Protein AF-G0R6K4-F1 (afdb_monomer)

InterPro domains:
  IPR041482 LSDAT, prokaryote [PF18171] (50-209)

Radius of gyration: 20.69 Å; Cα contacts (8 Å, |Δi|>4): 406; chains: 1; bounding box: 48×61×66 Å

Sequence (232 aa):
MENGNQFKIYDFMFPGSQTAKLVKVQCLDDYTYFPFIDIFKRTGIPICSPVVNLIGARENNRGKFFAGLTRACFNSDAVIIDNGIFSGCEKQAQRKGLKLIGIAPENDIQFPKVNQNQFNQNELSKGHTQFFLLTDCQWSQEVLFKLLLALKIAQGNLNKNPNHQKIVNILLGDSDQYIEEVRLAVEFDQVVLIVPGSLICNRLIKEANGTIQQRQSQIDDEYIDKIMGNNR

Mean predicted aligned error: 6.19 Å

pLDDT: mean 90.27, std 10.39, range [36.94, 98.62]

Structure (mmCIF, N/CA/C/O backbone):
data_AF-G0R6K4-F1
#
_entry.id   AF-G0R6K4-F1
#
loop_
_atom_site.group_PDB
_atom_site.id
_atom_site.type_symbol
_atom_site.label_atom_id
_atom_site.label_alt_id
_atom_site.label_comp_id
_atom_site.label_asym_id
_atom_site.label_entity_id
_atom_site.label_seq_id
_atom_site.pdbx_PDB_ins_code
_atom_site.Cartn_x
_atom_site.Cartn_y
_atom_site.Cartn_z
_atom_site.occupancy
_atom_site.B_iso_or_equiv
_atom_site.auth_seq_id
_atom_site.auth_comp_id
_atom_site.auth_asym_id
_atom_site.auth_atom_id
_atom_site.pdbx_PDB_model_num
ATOM 1 N N . MET A 1 1 ? -5.824 -18.055 26.600 1.00 42.50 1 MET A N 1
ATOM 2 C CA . MET A 1 1 ? -5.068 -16.815 26.341 1.00 42.50 1 MET A CA 1
ATOM 3 C C . MET A 1 1 ? -6.099 -15.714 26.276 1.00 42.50 1 MET A C 1
ATOM 5 O O . MET A 1 1 ? -7.061 -15.869 25.534 1.00 42.50 1 MET A O 1
ATOM 9 N N . GLU A 1 2 ? -6.006 -14.706 27.137 1.00 36.94 2 GLU A N 1
ATOM 10 C CA . GLU A 1 2 ? -6.924 -13.569 27.076 1.00 36.94 2 GLU A CA 1
ATOM 11 C C . GLU A 1 2 ? -6.781 -12.923 25.697 1.00 36.94 2 GLU A C 1
ATOM 13 O O . GLU A 1 2 ? -5.677 -12.553 25.301 1.00 36.94 2 GLU A O 1
ATOM 18 N N . ASN A 1 3 ? -7.882 -12.843 24.947 1.00 46.69 3 ASN A N 1
ATOM 19 C CA . ASN A 1 3 ? -7.948 -12.099 23.694 1.00 46.69 3 ASN A CA 1
ATOM 20 C C . ASN A 1 3 ? -7.812 -10.608 24.025 1.00 46.69 3 ASN A C 1
ATOM 22 O O . ASN A 1 3 ? -8.801 -9.875 24.070 1.00 46.69 3 ASN A O 1
ATOM 26 N N . GLY A 1 4 ? -6.585 -10.164 24.307 1.00 59.56 4 GLY A N 1
ATOM 27 C CA . GLY A 1 4 ? -6.236 -8.754 24.289 1.00 59.56 4 GLY A CA 1
ATOM 28 C C . GLY A 1 4 ? -6.723 -8.164 22.968 1.00 59.56 4 GLY A C 1
ATOM 29 O O . GLY A 1 4 ? -6.640 -8.815 21.927 1.00 59.56 4 GLY A O 1
ATOM 30 N N . ASN A 1 5 ? -7.314 -6.971 23.014 1.00 73.12 5 ASN A N 1
ATOM 31 C CA . ASN A 1 5 ? -7.844 -6.313 21.821 1.00 73.12 5 ASN A CA 1
ATOM 32 C C . ASN A 1 5 ? -6.719 -6.121 20.788 1.00 73.12 5 ASN A C 1
ATOM 34 O O . ASN A 1 5 ? -5.981 -5.141 20.866 1.00 73.12 5 ASN A O 1
ATOM 38 N N . GLN A 1 6 ? -6.632 -7.032 19.813 1.00 88.50 6 GLN A N 1
ATOM 39 C CA . GLN A 1 6 ? -5.630 -7.045 18.736 1.00 88.50 6 GLN A CA 1
ATOM 40 C C . GLN A 1 6 ? -5.676 -5.780 17.866 1.00 88.50 6 GLN A C 1
ATOM 42 O O . GLN A 1 6 ? -4.729 -5.484 17.138 1.00 88.50 6 GLN A O 1
ATOM 47 N N . PHE A 1 7 ? -6.786 -5.037 17.920 1.00 95.69 7 PHE A N 1
ATOM 48 C CA . PHE A 1 7 ? -6.933 -3.764 17.236 1.00 95.69 7 PHE A CA 1
ATOM 49 C C . PHE A 1 7 ? -7.873 -2.800 17.973 1.00 95.69 7 PHE A C 1
ATOM 51 O O . PHE A 1 7 ? -8.747 -3.201 18.748 1.00 95.69 7 PHE A O 1
ATOM 58 N N . LYS A 1 8 ? -7.732 -1.505 17.680 1.00 96.88 8 LYS A N 1
ATOM 59 C CA . LYS A 1 8 ? -8.642 -0.430 18.106 1.00 96.88 8 LYS A CA 1
ATOM 60 C C . LYS A 1 8 ? -8.951 0.478 16.921 1.00 96.88 8 LYS A C 1
ATOM 62 O O . LYS A 1 8 ? -8.072 0.745 16.112 1.00 96.88 8 LYS A O 1
ATOM 67 N N . ILE A 1 9 ? -10.192 0.954 16.817 1.00 97.00 9 ILE A N 1
ATOM 68 C CA . ILE A 1 9 ? -10.640 1.831 15.725 1.00 97.00 9 ILE A CA 1
ATOM 69 C C . ILE A 1 9 ? -10.970 3.207 16.291 1.00 97.00 9 ILE A C 1
ATOM 71 O O . ILE A 1 9 ? -11.674 3.308 17.295 1.00 97.00 9 ILE A O 1
ATOM 75 N N . TYR A 1 10 ? -10.503 4.239 15.602 1.00 97.19 10 TYR A N 1
ATOM 76 C CA . TYR A 1 10 ? -10.688 5.642 15.930 1.00 97.19 10 TYR A CA 1
ATOM 77 C C . TYR A 1 10 ? -11.190 6.412 14.709 1.00 97.19 10 TYR A C 1
ATOM 79 O O . TYR A 1 10 ? -10.893 6.063 13.562 1.00 97.19 10 TYR A O 1
ATOM 87 N N . ASP A 1 11 ? -11.907 7.497 14.973 1.00 96.12 11 ASP A N 1
ATOM 88 C CA . ASP A 1 11 ? -12.087 8.567 14.002 1.00 96.12 11 ASP A CA 1
ATOM 89 C C . ASP A 1 11 ? -10.890 9.509 14.097 1.00 96.12 11 ASP A C 1
ATOM 91 O O . ASP A 1 11 ? -10.612 10.078 15.152 1.00 96.12 11 ASP A O 1
ATOM 95 N N . PHE A 1 12 ? -10.150 9.637 13.000 1.00 94.88 12 PHE A N 1
ATOM 96 C CA . PHE A 1 12 ? -8.949 10.452 12.929 1.00 94.88 12 PHE A CA 1
ATOM 97 C C . PHE A 1 12 ? -9.221 11.718 12.128 1.00 94.88 12 PHE A C 1
ATOM 99 O O . PHE A 1 12 ? -9.582 11.669 10.951 1.00 94.88 12 PHE A O 1
ATOM 106 N N . MET A 1 13 ? -9.065 12.867 12.777 1.00 92.00 13 MET A N 1
ATOM 107 C CA . MET A 1 13 ? -9.342 14.164 12.176 1.00 92.00 13 MET A CA 1
ATOM 108 C C . MET A 1 13 ? -8.037 14.850 11.791 1.00 92.00 13 MET A C 1
ATOM 110 O O . MET A 1 13 ? -7.230 15.205 12.649 1.00 92.00 13 MET A O 1
ATOM 114 N N . PHE A 1 14 ? -7.854 15.075 10.493 1.00 88.62 14 PHE A N 1
ATOM 115 C CA . PHE A 1 14 ? -6.798 15.951 10.008 1.00 88.62 14 PHE A CA 1
ATOM 116 C C . PHE A 1 14 ? -7.181 17.415 10.262 1.00 88.62 14 PHE A C 1
ATOM 118 O O . PHE A 1 14 ? -8.313 17.798 9.947 1.00 88.62 14 PHE A O 1
ATOM 125 N N . PRO A 1 15 ? -6.260 18.265 10.750 1.00 84.44 15 PRO A N 1
ATOM 126 C CA . PRO A 1 15 ? -6.511 19.697 10.861 1.00 84.44 15 PRO A CA 1
ATOM 127 C C . PRO A 1 15 ? -6.992 20.296 9.529 1.00 84.44 15 PRO A C 1
ATOM 129 O O . PRO A 1 15 ? -6.293 20.229 8.519 1.00 84.44 15 PRO A O 1
ATOM 132 N N . GLY A 1 16 ? -8.207 20.856 9.515 1.00 81.00 16 GLY A N 1
ATOM 133 C CA . GLY A 1 16 ? -8.792 21.505 8.334 1.00 81.00 16 GLY A CA 1
ATOM 134 C C . GLY A 1 16 ? -9.123 20.572 7.159 1.00 81.00 16 GLY A C 1
ATOM 135 O O . GLY A 1 16 ? -9.215 21.040 6.025 1.00 81.00 16 GLY A O 1
ATOM 136 N N . SER A 1 17 ? -9.271 19.264 7.387 1.00 81.81 17 SER A N 1
ATOM 137 C CA . SER A 1 17 ? -9.530 18.272 6.333 1.00 81.81 17 SER A CA 1
ATOM 138 C C . SER A 1 17 ? -10.582 17.241 6.770 1.00 81.81 17 SER A C 1
ATOM 140 O O . SER A 1 17 ? -11.149 17.324 7.857 1.00 81.81 17 SER A O 1
ATOM 142 N N . GLN A 1 18 ? -10.904 16.298 5.883 1.00 85.12 18 GLN A N 1
ATOM 143 C CA . GLN A 1 18 ? -11.878 15.236 6.135 1.00 85.12 18 GLN A CA 1
ATOM 144 C C . GLN A 1 18 ? -11.390 14.250 7.206 1.00 85.12 18 GLN A C 1
ATOM 146 O O . GLN A 1 18 ? -10.187 14.036 7.378 1.00 85.12 18 GLN A O 1
ATOM 151 N N . THR A 1 19 ? -12.345 13.630 7.898 1.00 92.88 19 THR A N 1
ATOM 152 C CA . THR A 1 19 ? -12.100 12.536 8.841 1.00 92.88 19 THR A CA 1
ATOM 153 C C . THR A 1 19 ? -11.707 11.262 8.092 1.00 92.88 19 THR A C 1
ATOM 155 O O . THR A 1 19 ? -12.384 10.859 7.146 1.00 92.88 19 THR A O 1
ATOM 158 N N . ALA A 1 20 ? -10.646 10.604 8.549 1.00 95.81 20 ALA A N 1
ATOM 159 C CA . ALA A 1 20 ? -10.253 9.260 8.140 1.00 95.81 20 ALA A CA 1
ATOM 160 C C . ALA A 1 20 ? -10.573 8.253 9.257 1.00 95.81 20 ALA A C 1
ATOM 162 O O . ALA A 1 20 ? -10.720 8.626 10.422 1.00 95.81 20 ALA A O 1
ATOM 163 N N . LYS A 1 21 ? -10.654 6.961 8.930 1.00 97.69 21 LYS A N 1
ATOM 164 C CA . LYS A 1 21 ? -10.663 5.904 9.957 1.00 97.69 21 LYS A CA 1
ATOM 165 C C . LYS A 1 21 ? -9.229 5.513 10.286 1.00 97.69 21 LYS A C 1
ATOM 167 O O . LYS A 1 21 ? -8.465 5.223 9.375 1.00 97.69 21 LYS A O 1
ATOM 172 N N . LEU A 1 22 ? -8.873 5.458 11.563 1.00 97.94 22 LEU A N 1
ATOM 173 C CA . LEU A 1 22 ? -7.560 4.997 12.011 1.00 97.94 22 LEU A CA 1
ATOM 174 C C . LEU A 1 22 ? -7.723 3.717 12.817 1.00 97.94 22 LEU A C 1
ATOM 176 O O . LEU A 1 22 ? -8.461 3.678 13.799 1.00 97.94 22 LEU A O 1
ATOM 180 N N . VAL A 1 23 ? -7.037 2.667 12.391 1.00 98.19 23 VAL A N 1
ATOM 181 C CA . VAL A 1 23 ? -7.027 1.362 13.041 1.00 98.19 23 VAL A CA 1
ATOM 182 C C . VAL A 1 23 ? -5.639 1.152 13.625 1.00 98.19 23 VAL A C 1
ATOM 184 O O . VAL A 1 23 ? -4.672 1.027 12.885 1.00 98.19 23 VAL A O 1
ATOM 187 N N . LYS A 1 24 ? -5.525 1.120 14.950 1.00 97.75 24 LYS A N 1
ATOM 188 C CA . LYS A 1 24 ? -4.298 0.655 15.602 1.00 97.75 24 LYS A CA 1
ATOM 189 C C . LYS A 1 24 ? -4.330 -0.858 15.658 1.00 97.75 24 LYS A C 1
ATOM 191 O O . LYS A 1 24 ? -5.340 -1.405 16.098 1.00 97.75 24 LYS A O 1
ATOM 196 N N . VAL A 1 25 ? -3.267 -1.508 15.215 1.00 97.12 25 VAL A N 1
ATOM 197 C CA . VAL A 1 25 ? -3.143 -2.965 15.129 1.00 97.12 25 VAL A CA 1
ATOM 198 C C . VAL A 1 25 ? -1.881 -3.377 15.865 1.00 97.12 25 VAL A C 1
ATOM 200 O O . VAL A 1 25 ? -0.849 -2.744 15.699 1.00 97.12 25 VAL A O 1
ATOM 203 N N . GLN A 1 26 ? -1.944 -4.423 16.678 1.00 95.44 26 GLN A N 1
ATOM 204 C CA . GLN A 1 26 ? -0.729 -4.985 17.258 1.00 95.44 26 GLN A CA 1
ATOM 205 C C . GLN A 1 26 ? 0.118 -5.640 16.155 1.00 95.44 26 GLN A C 1
ATOM 207 O O . GLN A 1 26 ? -0.425 -6.355 15.307 1.00 95.44 26 GLN A O 1
ATOM 212 N N . CYS A 1 27 ? 1.433 -5.411 16.145 1.00 93.62 27 CYS A N 1
ATOM 213 C CA . CYS A 1 27 ? 2.324 -6.187 15.285 1.00 93.62 27 CYS A CA 1
ATOM 214 C C . CYS A 1 27 ? 2.367 -7.636 15.776 1.00 93.62 27 CYS A C 1
ATOM 216 O O . CYS A 1 27 ? 2.661 -7.890 16.944 1.00 93.62 27 CYS A O 1
ATOM 218 N N . LEU A 1 28 ? 2.019 -8.574 14.900 1.00 91.94 28 LEU A N 1
ATOM 219 C CA . LEU A 1 28 ? 1.964 -10.001 15.198 1.00 91.94 28 LEU A CA 1
ATOM 220 C C . LEU A 1 28 ? 2.827 -10.752 14.190 1.00 91.94 28 LEU A C 1
ATOM 222 O O . LEU A 1 28 ? 2.867 -10.385 13.017 1.00 91.94 28 LEU A O 1
ATOM 226 N N . ASP A 1 29 ? 3.426 -11.851 14.633 1.00 89.25 29 ASP A N 1
ATOM 227 C CA . ASP A 1 29 ? 4.115 -12.781 13.733 1.00 89.25 29 ASP A CA 1
ATOM 228 C C . ASP A 1 29 ? 3.119 -13.579 12.870 1.00 89.25 29 ASP A C 1
ATOM 230 O O . ASP A 1 29 ? 3.463 -14.061 11.793 1.00 89.25 29 ASP A O 1
ATOM 234 N N . ASP A 1 30 ? 1.869 -13.707 13.333 1.00 91.75 30 ASP A N 1
ATOM 235 C CA . ASP A 1 30 ? 0.799 -14.432 12.650 1.00 91.75 30 ASP A CA 1
ATOM 236 C C . ASP A 1 30 ? -0.547 -13.688 12.739 1.00 91.75 30 ASP A C 1
ATOM 238 O O . ASP A 1 30 ? -1.036 -13.341 13.817 1.00 91.75 30 ASP A O 1
ATOM 242 N N . TYR A 1 31 ? -1.177 -13.495 11.579 1.00 93.44 31 TYR A N 1
ATOM 243 C CA . TYR A 1 31 ? -2.484 -12.855 11.407 1.00 93.44 31 TYR A CA 1
ATOM 244 C C . TYR A 1 31 ? -3.584 -13.834 10.959 1.00 93.44 31 TYR A C 1
ATOM 246 O O . TYR A 1 31 ? -4.658 -13.401 10.534 1.00 93.44 31 TYR A O 1
ATOM 254 N N . THR A 1 32 ? -3.363 -15.148 11.054 1.00 90.25 32 THR A N 1
ATOM 255 C CA . THR A 1 32 ? -4.305 -16.193 10.606 1.00 90.25 32 THR A CA 1
ATOM 256 C C . THR A 1 32 ? -5.713 -16.001 11.175 1.00 90.25 32 THR A C 1
ATOM 258 O O . THR A 1 32 ? -6.698 -16.092 10.440 1.00 90.25 32 THR A O 1
ATOM 261 N N . TYR A 1 33 ? -5.818 -15.670 12.465 1.00 90.94 33 TYR A N 1
ATOM 262 C CA . TYR A 1 33 ? -7.094 -15.440 13.158 1.00 90.94 33 TYR A CA 1
ATOM 263 C C . TYR A 1 33 ? -7.449 -13.957 13.317 1.00 90.94 33 TYR A C 1
ATOM 265 O O . TYR A 1 33 ? -8.357 -13.614 14.077 1.00 90.94 33 TYR A O 1
ATOM 273 N N . PHE A 1 34 ? -6.747 -13.064 12.618 1.00 94.69 34 PHE A N 1
ATOM 274 C CA . PHE A 1 34 ? -6.989 -11.633 12.736 1.00 94.69 34 PHE A CA 1
ATOM 275 C C . PHE A 1 34 ? -8.352 -11.252 12.117 1.00 94.69 34 PHE A C 1
ATOM 277 O O . PHE A 1 34 ? -8.661 -11.653 10.987 1.00 94.69 34 PHE A O 1
ATOM 284 N N . PRO A 1 35 ? -9.193 -10.460 12.808 1.00 94.50 35 PRO A N 1
ATOM 285 C CA . PRO A 1 35 ? -10.593 -10.238 12.433 1.00 94.50 35 PRO A CA 1
ATOM 286 C C . PRO A 1 35 ? -10.776 -9.169 11.334 1.00 94.50 35 PRO A C 1
ATOM 288 O O . PRO A 1 35 ? -11.508 -8.189 11.500 1.00 94.50 35 PRO A O 1
ATOM 291 N N . PHE A 1 36 ? -10.149 -9.364 10.168 1.00 94.94 36 PHE A N 1
ATOM 292 C CA . PHE A 1 36 ? -10.198 -8.431 9.029 1.00 94.94 36 PHE A CA 1
ATOM 293 C C . PHE A 1 36 ? -11.626 -8.047 8.613 1.00 94.94 36 PHE A C 1
ATOM 295 O O . PHE A 1 36 ? -11.930 -6.870 8.426 1.00 94.94 36 PHE A O 1
ATOM 302 N N . ILE A 1 37 ? -12.528 -9.027 8.507 1.00 93.00 37 ILE A N 1
ATOM 303 C CA . ILE A 1 37 ? -13.904 -8.804 8.034 1.00 93.00 37 ILE A CA 1
ATOM 304 C C . ILE A 1 37 ? -14.690 -7.881 8.972 1.00 93.00 37 ILE A C 1
ATOM 306 O O . ILE A 1 37 ? -15.483 -7.056 8.509 1.00 93.00 37 ILE A O 1
ATOM 310 N N . ASP A 1 38 ? -14.471 -7.989 10.281 1.00 93.25 38 ASP A N 1
ATOM 311 C CA . ASP A 1 38 ? -15.151 -7.134 11.253 1.00 93.25 38 ASP A CA 1
ATOM 312 C C . ASP A 1 38 ? -14.616 -5.706 11.205 1.00 93.25 38 ASP A C 1
ATOM 314 O O . ASP A 1 38 ? -15.392 -4.751 11.311 1.00 93.25 38 ASP A O 1
ATOM 318 N N . ILE A 1 39 ? -13.315 -5.541 10.953 1.00 95.88 39 ILE A N 1
ATOM 319 C CA . ILE A 1 39 ? -12.727 -4.228 10.685 1.00 95.88 39 ILE A CA 1
ATOM 320 C C . ILE A 1 39 ? -13.352 -3.629 9.425 1.00 95.88 39 ILE A C 1
ATOM 322 O O . ILE A 1 39 ? -13.826 -2.498 9.487 1.00 95.88 39 ILE A O 1
ATOM 326 N N . PHE A 1 40 ? -13.439 -4.378 8.320 1.00 95.56 40 PHE A N 1
ATOM 327 C CA . PHE A 1 40 ? -13.981 -3.877 7.050 1.00 95.56 40 PHE A CA 1
ATOM 328 C C . PHE A 1 40 ? -15.411 -3.358 7.190 1.00 95.56 40 PHE A C 1
ATOM 330 O O . PHE A 1 40 ? -15.714 -2.255 6.733 1.00 95.56 40 PHE A O 1
ATOM 337 N N . LYS A 1 41 ? -16.273 -4.097 7.901 1.00 94.06 41 LYS A N 1
ATOM 338 C CA . LYS A 1 41 ? -17.649 -3.665 8.198 1.00 94.06 41 LYS A CA 1
ATOM 339 C C . LYS A 1 41 ? -17.692 -2.369 9.010 1.00 94.06 41 LYS A C 1
ATOM 341 O O . LYS A 1 41 ? -18.538 -1.520 8.753 1.00 94.06 41 LYS A O 1
ATOM 346 N N . ARG A 1 42 ? -16.797 -2.211 9.991 1.00 95.81 42 ARG A N 1
ATOM 347 C CA . ARG A 1 42 ? -16.760 -1.046 10.895 1.00 95.81 42 ARG A CA 1
ATOM 348 C C . ARG A 1 42 ? -16.113 0.188 10.264 1.00 95.81 42 ARG A C 1
ATOM 350 O O . ARG A 1 42 ? -16.435 1.306 10.661 1.00 95.81 42 ARG A O 1
ATOM 357 N N . THR A 1 43 ? -15.205 0.007 9.308 1.00 95.75 43 THR A N 1
ATOM 358 C CA . THR A 1 43 ? -14.478 1.102 8.640 1.00 95.75 43 THR A CA 1
ATOM 359 C C . THR A 1 43 ? -15.015 1.436 7.250 1.00 95.75 43 THR A C 1
ATOM 361 O O . THR A 1 43 ? -14.641 2.468 6.688 1.00 95.75 43 THR A O 1
ATOM 364 N N . GLY A 1 44 ? -15.897 0.600 6.695 1.00 95.25 44 GLY A N 1
ATOM 365 C CA . GLY A 1 44 ? -16.433 0.765 5.344 1.00 95.25 44 GLY A CA 1
ATOM 366 C C . GLY A 1 44 ? -15.394 0.508 4.251 1.00 95.25 44 GLY A C 1
ATOM 367 O O . GLY A 1 44 ? -15.450 1.145 3.195 1.00 95.25 44 GLY A O 1
ATOM 368 N N . ILE A 1 45 ? -14.420 -0.369 4.515 1.00 96.06 45 ILE A N 1
ATOM 369 C CA . ILE A 1 45 ? -13.519 -0.899 3.483 1.00 96.06 45 ILE A CA 1
ATOM 370 C C . ILE A 1 45 ? -14.328 -1.891 2.638 1.00 96.06 45 ILE A C 1
ATOM 372 O O . ILE A 1 45 ? -15.013 -2.747 3.209 1.00 96.06 45 ILE A O 1
ATOM 376 N N . PRO A 1 46 ? -14.305 -1.778 1.299 1.00 93.62 46 PRO A N 1
ATOM 377 C CA . PRO A 1 46 ? -15.069 -2.676 0.453 1.00 93.62 46 PRO A CA 1
ATOM 378 C C . PRO A 1 46 ? -14.498 -4.097 0.511 1.00 93.62 46 PRO A C 1
ATOM 380 O O . PRO A 1 46 ? -13.317 -4.321 0.769 1.00 93.62 46 PRO A O 1
ATOM 383 N N . ILE A 1 47 ? -15.379 -5.066 0.292 1.00 91.69 47 ILE A N 1
ATOM 384 C CA . ILE A 1 47 ? -15.087 -6.496 0.353 1.00 91.69 47 ILE A CA 1
ATOM 385 C C . ILE A 1 47 ? -15.227 -7.035 -1.069 1.00 91.69 47 ILE A C 1
ATOM 387 O O . ILE A 1 47 ? -16.232 -6.744 -1.713 1.00 91.69 47 ILE A O 1
ATOM 391 N N . CYS A 1 48 ? -14.281 -7.861 -1.521 1.00 93.44 48 CYS A N 1
ATOM 392 C CA . CYS A 1 48 ? -14.222 -8.356 -2.900 1.00 93.44 48 CYS A CA 1
ATOM 393 C C . CYS A 1 48 ? -14.021 -7.212 -3.914 1.00 93.44 48 CYS A C 1
ATOM 395 O O . CYS A 1 48 ? -14.761 -7.090 -4.888 1.00 93.44 48 CYS A O 1
ATOM 397 N N . SER A 1 49 ? -13.007 -6.374 -3.678 1.00 95.00 49 SER A N 1
ATOM 398 C CA . SER A 1 49 ? -12.581 -5.310 -4.602 1.00 95.00 49 SER A CA 1
ATOM 399 C C . SER A 1 49 ? -11.177 -5.583 -5.142 1.00 95.00 49 SER A C 1
ATOM 401 O O . SER A 1 49 ? -10.348 -6.110 -4.395 1.00 95.00 49 SER A O 1
ATOM 403 N N . PRO A 1 50 ? -10.868 -5.216 -6.401 1.00 96.81 50 PRO A N 1
ATOM 404 C CA . PRO A 1 50 ? -9.493 -5.222 -6.887 1.00 96.81 50 PRO A CA 1
ATOM 405 C C . PRO A 1 50 ? -8.607 -4.343 -6.006 1.00 96.81 50 PRO A C 1
ATOM 407 O O . PRO A 1 50 ? -9.055 -3.317 -5.488 1.00 96.81 50 PRO A O 1
ATOM 410 N N . VAL A 1 51 ? -7.345 -4.732 -5.846 1.00 98.19 51 VAL A N 1
ATOM 411 C CA . VAL A 1 51 ? -6.391 -3.984 -5.021 1.00 98.19 51 VAL A CA 1
ATOM 412 C C . VAL A 1 51 ? -5.194 -3.571 -5.855 1.00 98.19 51 VAL A C 1
ATOM 414 O O . VAL A 1 51 ? -4.581 -4.388 -6.541 1.00 98.19 51 VAL A O 1
ATOM 417 N N . VAL A 1 52 ? -4.847 -2.293 -5.762 1.00 98.50 52 VAL A N 1
ATOM 418 C CA . VAL A 1 52 ? -3.595 -1.742 -6.265 1.00 98.50 52 VAL A CA 1
ATOM 419 C C . VAL A 1 52 ? -2.720 -1.410 -5.070 1.00 98.50 52 VAL A C 1
ATOM 421 O O . VAL A 1 52 ? -3.033 -0.506 -4.298 1.00 98.50 52 VAL A O 1
ATOM 424 N N . ASN A 1 53 ? -1.619 -2.134 -4.926 1.00 98.50 53 ASN A N 1
ATOM 425 C CA . ASN A 1 53 ? -0.655 -1.908 -3.863 1.00 98.50 53 ASN A CA 1
ATOM 426 C C . ASN A 1 53 ? 0.543 -1.109 -4.392 1.00 98.50 53 ASN A C 1
ATOM 428 O O . ASN A 1 53 ? 1.209 -1.539 -5.334 1.00 98.50 53 ASN A O 1
ATOM 432 N N . LEU A 1 54 ? 0.813 0.055 -3.808 1.00 97.69 54 LEU A N 1
ATOM 433 C CA . LEU A 1 54 ? 1.966 0.885 -4.137 1.00 97.69 54 LEU A CA 1
ATOM 434 C C . LEU A 1 54 ? 3.151 0.506 -3.251 1.00 97.69 54 LEU A C 1
ATOM 436 O O . LEU A 1 54 ? 3.085 0.624 -2.026 1.00 97.69 54 LEU A O 1
ATOM 440 N N . ILE A 1 55 ? 4.247 0.109 -3.896 1.00 96.88 55 ILE A N 1
ATOM 441 C CA . ILE A 1 55 ? 5.488 -0.312 -3.247 1.00 96.88 55 ILE A CA 1
ATOM 442 C C . ILE A 1 55 ? 6.547 0.778 -3.412 1.00 96.88 55 ILE A C 1
ATOM 444 O O . ILE A 1 55 ? 6.893 1.177 -4.533 1.00 96.88 55 ILE A O 1
ATOM 448 N N . GLY A 1 56 ? 7.096 1.229 -2.282 1.00 93.31 56 GLY A N 1
ATOM 449 C CA . GLY A 1 56 ? 8.188 2.202 -2.246 1.00 93.31 56 GLY A CA 1
ATOM 450 C C . GLY A 1 56 ? 7.814 3.566 -2.829 1.00 93.31 56 GLY A C 1
ATOM 451 O O . GLY A 1 56 ? 8.660 4.201 -3.448 1.00 93.31 56 GLY A O 1
ATOM 452 N N . ALA A 1 57 ? 6.557 3.993 -2.692 1.00 92.19 57 ALA A N 1
ATOM 453 C CA . ALA A 1 57 ? 6.081 5.292 -3.162 1.00 92.19 57 ALA A CA 1
ATOM 454 C C . ALA A 1 57 ? 6.466 6.402 -2.169 1.00 92.19 57 ALA A C 1
ATOM 456 O O . ALA A 1 57 ? 5.957 6.421 -1.049 1.00 92.19 57 ALA A O 1
ATOM 457 N N . ARG A 1 58 ? 7.346 7.327 -2.567 1.00 88.12 58 ARG A N 1
ATOM 458 C CA . ARG A 1 58 ? 7.754 8.483 -1.734 1.00 88.12 58 ARG A CA 1
ATOM 459 C C . ARG A 1 58 ? 7.996 9.774 -2.522 1.00 88.12 58 ARG A C 1
ATOM 461 O O . ARG A 1 58 ? 8.094 10.839 -1.916 1.00 88.12 58 ARG A O 1
ATOM 468 N N . GLU A 1 59 ? 8.075 9.724 -3.852 1.00 81.6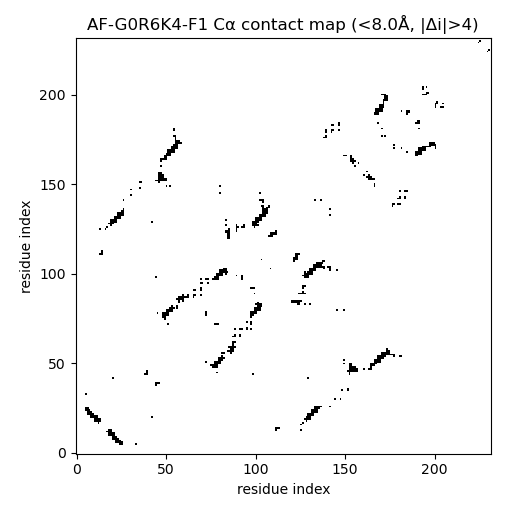9 59 GLU A N 1
ATOM 469 C CA . GLU A 1 59 ? 8.306 10.919 -4.671 1.00 81.69 59 GLU A CA 1
ATOM 470 C C . GLU A 1 59 ? 7.015 11.531 -5.226 1.00 81.69 59 GLU A C 1
ATOM 472 O O . GLU A 1 59 ? 6.139 10.850 -5.752 1.00 81.69 59 GLU A O 1
ATOM 477 N N . ASN A 1 60 ? 6.939 12.865 -5.216 1.00 75.94 60 ASN A N 1
ATOM 478 C CA . ASN A 1 60 ? 5.761 13.623 -5.656 1.00 75.94 60 ASN A CA 1
ATOM 479 C C . ASN A 1 60 ? 5.822 14.115 -7.120 1.00 75.94 60 ASN A C 1
ATOM 481 O O . ASN A 1 60 ? 4.888 14.762 -7.604 1.00 75.94 60 ASN A O 1
ATOM 485 N N . ASN A 1 61 ? 6.895 13.806 -7.850 1.00 84.94 61 ASN A N 1
ATOM 486 C CA . ASN A 1 61 ? 7.119 14.241 -9.235 1.00 84.94 61 ASN A CA 1
ATOM 487 C C . ASN A 1 61 ? 6.349 13.389 -10.277 1.00 84.94 61 ASN A C 1
ATOM 489 O O . ASN A 1 61 ? 6.377 13.686 -11.472 1.00 84.94 61 ASN A O 1
ATOM 493 N N . ARG A 1 62 ? 5.585 12.375 -9.843 1.00 89.31 62 ARG A N 1
ATOM 494 C CA . ARG A 1 62 ? 4.863 11.414 -10.704 1.00 89.31 62 ARG A CA 1
ATOM 495 C C . ARG A 1 62 ? 3.390 11.768 -10.951 1.00 89.31 62 ARG A C 1
ATOM 497 O O . ARG A 1 62 ? 2.559 10.900 -11.211 1.00 89.31 62 ARG A O 1
ATOM 504 N N . GLY A 1 63 ? 3.032 13.053 -10.922 1.00 91.25 63 GLY A N 1
ATOM 505 C CA . GLY A 1 63 ? 1.629 13.498 -10.969 1.00 91.25 63 GLY A CA 1
ATOM 506 C C . GLY A 1 63 ? 0.806 12.978 -12.164 1.00 91.25 63 GLY A C 1
ATOM 507 O O . GLY A 1 63 ? -0.361 12.627 -11.990 1.00 91.25 63 GLY A O 1
ATOM 508 N N . LYS A 1 64 ? 1.400 12.881 -13.367 1.00 93.75 64 LYS A N 1
ATOM 509 C CA . LYS A 1 64 ? 0.726 12.312 -14.557 1.00 93.75 64 LYS A CA 1
ATOM 510 C C . LYS A 1 64 ? 0.466 10.811 -14.410 1.00 93.75 64 LYS A C 1
ATOM 512 O O . LYS A 1 64 ? -0.609 10.345 -14.775 1.00 93.75 64 LYS A O 1
ATOM 517 N N . PHE A 1 65 ? 1.431 10.081 -13.850 1.00 95.44 65 PHE A N 1
ATOM 518 C CA . PHE A 1 65 ? 1.302 8.654 -13.574 1.00 95.44 65 PHE A CA 1
ATOM 519 C C . PHE A 1 65 ? 0.170 8.399 -12.572 1.00 95.44 65 PHE A C 1
ATOM 521 O O . PHE A 1 65 ? -0.760 7.661 -12.888 1.00 95.44 65 PHE A O 1
ATOM 528 N N . PHE A 1 66 ? 0.162 9.094 -11.428 1.00 96.50 66 PHE A N 1
ATOM 529 C CA . PHE A 1 66 ? -0.902 8.937 -10.428 1.00 96.50 66 PHE A CA 1
ATOM 530 C C . PHE A 1 66 ? -2.284 9.359 -10.942 1.00 96.50 66 PHE A C 1
ATOM 532 O O . PHE A 1 66 ? -3.291 8.767 -10.556 1.00 96.50 66 PHE A O 1
ATOM 539 N N . ALA A 1 67 ? -2.370 10.334 -11.852 1.00 96.38 67 ALA A N 1
ATOM 540 C CA . ALA A 1 67 ? -3.636 10.673 -12.502 1.00 96.38 67 ALA A CA 1
ATOM 541 C C . ALA A 1 67 ? -4.163 9.526 -13.389 1.00 96.38 67 ALA A C 1
ATOM 543 O O . ALA A 1 67 ? -5.360 9.239 -13.379 1.00 96.38 67 ALA A O 1
ATOM 544 N N . GLY A 1 68 ? -3.281 8.851 -14.135 1.00 97.81 68 GLY A N 1
ATOM 545 C CA . GLY A 1 68 ? -3.635 7.661 -14.914 1.00 97.81 68 GLY A CA 1
ATOM 546 C C . GLY A 1 68 ? -4.021 6.481 -14.022 1.00 97.81 68 GLY A C 1
ATOM 547 O O . GLY A 1 68 ? -5.065 5.866 -14.234 1.00 97.81 68 GLY A O 1
ATOM 548 N N . LEU A 1 69 ? -3.228 6.227 -12.978 1.00 97.69 69 LEU A N 1
ATOM 549 C CA . LEU A 1 69 ? -3.458 5.146 -12.025 1.00 97.69 69 LEU A CA 1
ATOM 550 C C . LEU A 1 69 ? -4.806 5.283 -11.315 1.00 97.69 69 LEU A C 1
ATOM 552 O O . LEU A 1 69 ? -5.609 4.354 -11.318 1.00 97.69 69 LEU A O 1
ATOM 556 N N . THR A 1 70 ? -5.085 6.452 -10.741 1.00 98.00 70 THR A N 1
ATOM 557 C CA . THR A 1 70 ? -6.352 6.688 -10.034 1.00 98.00 70 THR A CA 1
ATOM 558 C C . THR A 1 70 ? -7.545 6.660 -10.985 1.00 98.00 70 THR A C 1
ATOM 560 O O . THR A 1 70 ? -8.616 6.197 -10.608 1.00 98.00 70 THR A O 1
ATOM 563 N N . ARG A 1 71 ? -7.387 7.054 -12.256 1.00 98.19 71 ARG A N 1
ATOM 564 C CA . ARG A 1 71 ? -8.436 6.846 -13.267 1.00 98.19 71 ARG A CA 1
ATOM 565 C C . ARG A 1 71 ? -8.712 5.360 -13.513 1.00 98.19 71 ARG A C 1
ATOM 567 O O . ARG A 1 71 ? -9.877 4.985 -13.597 1.00 98.19 71 ARG A O 1
ATOM 574 N N . ALA A 1 72 ? -7.672 4.535 -13.621 1.00 98.00 72 ALA A N 1
ATOM 575 C CA . ALA A 1 72 ? -7.828 3.091 -13.788 1.00 98.00 72 ALA A CA 1
ATOM 576 C C . ALA A 1 72 ? -8.495 2.448 -12.562 1.00 98.00 72 ALA A C 1
ATOM 578 O O . ALA A 1 72 ? -9.440 1.677 -12.720 1.00 98.00 72 ALA A O 1
ATOM 579 N N . CYS A 1 73 ? -8.073 2.831 -11.352 1.00 98.19 73 CYS A N 1
ATOM 580 C CA . CYS A 1 73 ? -8.671 2.349 -10.105 1.00 98.19 73 CYS A CA 1
ATOM 581 C C . CYS A 1 73 ? -10.146 2.749 -9.993 1.00 98.19 73 CYS A C 1
ATOM 583 O O . CYS A 1 73 ? -10.979 1.923 -9.652 1.00 98.19 73 CYS A O 1
ATOM 585 N N . PHE A 1 74 ? -10.486 3.993 -10.346 1.00 97.81 74 PHE A N 1
ATOM 586 C CA . PHE A 1 74 ? -11.867 4.484 -10.308 1.00 97.81 74 PHE A CA 1
ATOM 587 C C . PHE A 1 74 ? -12.780 3.712 -11.260 1.00 97.81 74 PHE A C 1
ATOM 589 O O . PHE A 1 74 ? -13.879 3.336 -10.888 1.00 97.81 74 PHE A O 1
ATOM 596 N N . ASN A 1 75 ? -12.310 3.426 -12.474 1.00 97.75 75 ASN A N 1
ATOM 597 C CA . ASN A 1 75 ? -13.091 2.673 -13.455 1.00 97.75 75 ASN A CA 1
ATOM 598 C C . ASN A 1 75 ? -13.258 1.182 -13.106 1.00 97.75 75 ASN A C 1
ATOM 600 O O . ASN A 1 75 ? -14.015 0.494 -13.784 1.00 97.75 75 ASN A O 1
ATOM 604 N N . SER A 1 76 ? -12.515 0.674 -12.122 1.00 96.19 76 SER A N 1
ATOM 605 C CA . SER A 1 76 ? -12.521 -0.735 -11.709 1.00 96.19 76 SER A CA 1
ATOM 606 C C . SER A 1 76 ? -12.961 -0.935 -10.258 1.00 96.19 76 SER A C 1
ATOM 608 O O . SER A 1 76 ? -12.838 -2.044 -9.745 1.00 96.19 76 SER A O 1
ATOM 610 N N . ASP A 1 77 ? -13.437 0.125 -9.593 1.00 95.94 77 ASP A N 1
ATOM 611 C CA . ASP A 1 77 ? -13.775 0.131 -8.165 1.00 95.94 77 ASP A CA 1
ATOM 612 C C . ASP A 1 77 ? -12.659 -0.450 -7.274 1.00 95.94 77 ASP A C 1
ATOM 614 O O . ASP A 1 77 ? -12.904 -1.125 -6.268 1.00 95.94 77 ASP A O 1
ATOM 618 N N . ALA A 1 78 ? -11.406 -0.199 -7.663 1.00 97.81 78 ALA A N 1
ATOM 619 C CA . ALA A 1 78 ? -10.240 -0.713 -6.966 1.00 97.81 78 ALA A CA 1
ATOM 620 C C . ALA A 1 78 ? -9.909 0.113 -5.716 1.00 97.81 78 ALA A C 1
ATOM 622 O O . ALA A 1 78 ? -10.066 1.339 -5.679 1.00 97.81 78 ALA A O 1
ATOM 623 N N . VAL A 1 79 ? -9.371 -0.569 -4.709 1.00 98.25 79 VAL A N 1
ATOM 624 C CA . VAL A 1 79 ? -8.777 0.042 -3.516 1.00 98.25 79 VAL A CA 1
ATOM 625 C C . VAL A 1 79 ? -7.291 0.261 -3.757 1.00 98.25 79 VAL A C 1
ATOM 627 O O . VAL A 1 79 ? -6.612 -0.624 -4.276 1.00 98.25 79 VAL A O 1
ATOM 630 N N . ILE A 1 80 ? -6.779 1.421 -3.353 1.00 98.62 80 ILE A N 1
ATOM 631 C CA . ILE A 1 80 ? -5.343 1.701 -3.365 1.00 98.62 80 ILE A CA 1
ATOM 632 C C . ILE A 1 80 ? -4.800 1.525 -1.949 1.00 98.62 80 ILE A C 1
ATOM 634 O O . ILE A 1 80 ? -5.393 2.027 -0.991 1.00 98.62 80 ILE A O 1
ATOM 638 N N . ILE A 1 81 ? -3.676 0.828 -1.826 1.00 98.56 81 ILE A N 1
ATOM 639 C CA . ILE A 1 81 ? -2.942 0.653 -0.575 1.00 98.56 81 ILE A CA 1
ATOM 640 C C . ILE A 1 81 ? -1.530 1.214 -0.748 1.00 98.56 81 ILE A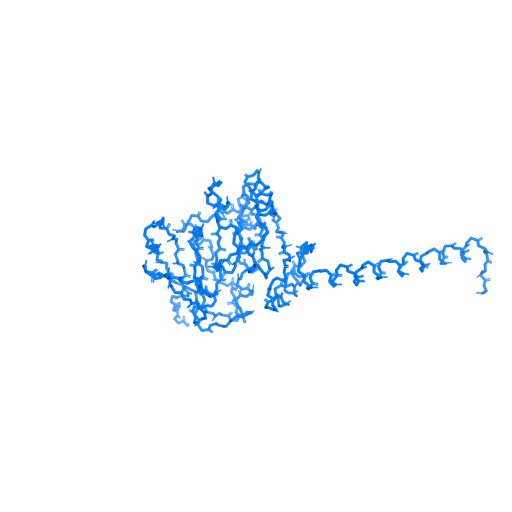 C 1
ATOM 642 O O . ILE A 1 81 ? -0.882 0.935 -1.755 1.00 98.56 81 ILE A O 1
ATOM 646 N N . ASP A 1 82 ? -1.053 1.994 0.217 1.00 96.75 82 ASP A N 1
ATOM 647 C CA . ASP A 1 82 ? 0.332 2.465 0.289 1.00 96.75 82 ASP A CA 1
ATOM 648 C C . ASP A 1 82 ? 0.816 2.554 1.755 1.00 96.75 82 ASP A C 1
ATOM 650 O O . ASP A 1 82 ? 0.239 1.929 2.651 1.00 96.75 82 ASP A O 1
ATOM 654 N N . ASN A 1 83 ? 1.897 3.299 2.000 1.00 95.69 83 ASN A N 1
ATOM 655 C CA . ASN A 1 83 ? 2.538 3.403 3.311 1.00 95.69 83 ASN A CA 1
ATOM 656 C C . ASN A 1 83 ? 1.976 4.537 4.199 1.00 95.69 83 ASN A C 1
ATOM 658 O O . ASN A 1 83 ? 2.564 4.874 5.223 1.00 95.69 83 ASN A O 1
ATOM 662 N N . GLY A 1 84 ? 0.875 5.187 3.810 1.00 95.12 84 GLY A N 1
ATOM 663 C CA . GLY A 1 84 ? 0.196 6.226 4.595 1.00 95.12 84 GLY A CA 1
ATOM 664 C C . GLY A 1 84 ? 0.929 7.562 4.716 1.00 95.12 84 GLY A C 1
ATOM 665 O O . GLY A 1 84 ? 0.449 8.481 5.380 1.00 95.12 84 GLY A O 1
ATOM 666 N N . ILE A 1 85 ? 2.080 7.686 4.071 1.00 93.75 85 ILE A N 1
ATOM 667 C CA . ILE A 1 85 ? 2.891 8.900 4.001 1.00 93.75 85 ILE A CA 1
ATOM 668 C C . ILE A 1 85 ? 2.731 9.549 2.632 1.00 93.75 85 ILE A C 1
ATOM 670 O O . ILE A 1 85 ? 2.202 8.950 1.699 1.00 93.75 85 ILE A O 1
ATOM 674 N N . PHE A 1 86 ? 3.190 10.790 2.504 1.00 91.81 86 PHE A N 1
ATOM 675 C CA . PHE A 1 86 ? 2.940 11.559 1.293 1.00 91.81 86 PHE A CA 1
ATOM 676 C C . PHE A 1 86 ? 3.681 10.997 0.075 1.00 91.81 86 PHE A C 1
ATOM 678 O O . PHE A 1 86 ? 4.908 11.035 0.013 1.00 91.81 86 PHE A O 1
ATOM 685 N N . SER A 1 87 ? 2.917 10.549 -0.919 1.00 89.94 87 SER A N 1
ATOM 686 C CA . SER A 1 87 ? 3.415 10.035 -2.201 1.00 89.94 87 SER A CA 1
ATOM 687 C C . SER A 1 87 ? 2.992 10.896 -3.396 1.00 89.94 87 SER A C 1
ATOM 689 O O . SER A 1 87 ? 3.520 10.760 -4.493 1.00 89.94 87 SER A O 1
ATOM 691 N N . GLY A 1 88 ? 2.023 11.799 -3.227 1.00 90.81 88 GLY A N 1
ATOM 692 C CA . GLY A 1 88 ? 1.413 12.560 -4.319 1.00 90.81 88 GLY A CA 1
ATOM 693 C C . GLY A 1 88 ? 0.229 11.846 -4.985 1.00 90.81 88 GLY A C 1
ATOM 694 O O . GLY A 1 88 ? -0.467 12.462 -5.804 1.00 90.81 88 GLY A O 1
ATOM 695 N N . CYS A 1 89 ? -0.050 10.590 -4.618 1.00 95.00 89 CYS A N 1
ATOM 696 C CA . CYS A 1 89 ? -1.242 9.858 -5.050 1.00 95.00 89 CYS A CA 1
ATOM 697 C C . CYS A 1 89 ? -2.523 10.409 -4.396 1.00 95.00 89 CYS A C 1
ATOM 699 O O . CYS A 1 89 ? -3.583 10.461 -5.029 1.00 95.00 89 CYS A O 1
ATOM 701 N N . GLU A 1 90 ? -2.425 10.914 -3.166 1.00 94.69 90 GLU A N 1
ATOM 702 C CA . GLU A 1 90 ? -3.548 11.287 -2.299 1.00 94.69 90 GLU A CA 1
ATOM 703 C C . GLU A 1 90 ? -4.462 12.311 -2.954 1.00 94.69 90 GLU A C 1
ATOM 705 O O . GLU A 1 90 ? -5.681 12.152 -2.994 1.00 94.69 90 GLU A O 1
ATOM 710 N N . LYS A 1 91 ? -3.867 13.357 -3.535 1.00 93.38 91 LYS A N 1
ATOM 711 C CA . LYS A 1 91 ? -4.621 14.431 -4.188 1.00 93.38 91 LYS A CA 1
ATOM 712 C C . LYS A 1 91 ? -5.462 13.899 -5.346 1.00 93.38 91 LYS A C 1
ATOM 714 O O . LYS A 1 91 ? -6.563 14.396 -5.578 1.00 93.38 91 LYS A O 1
ATOM 719 N N . GLN A 1 92 ? -4.944 12.930 -6.100 1.00 95.81 92 GLN A N 1
ATOM 720 C CA . GLN A 1 92 ? -5.667 12.343 -7.227 1.00 95.81 92 GLN A CA 1
ATOM 721 C C . GLN A 1 92 ? -6.726 11.347 -6.744 1.00 95.81 92 GLN A C 1
ATOM 723 O O . GLN A 1 92 ? -7.850 11.378 -7.246 1.00 95.81 92 GLN A O 1
ATOM 728 N N . ALA A 1 93 ? -6.408 10.538 -5.728 1.00 96.06 93 ALA A N 1
ATOM 729 C CA . ALA A 1 93 ? -7.339 9.586 -5.129 1.00 9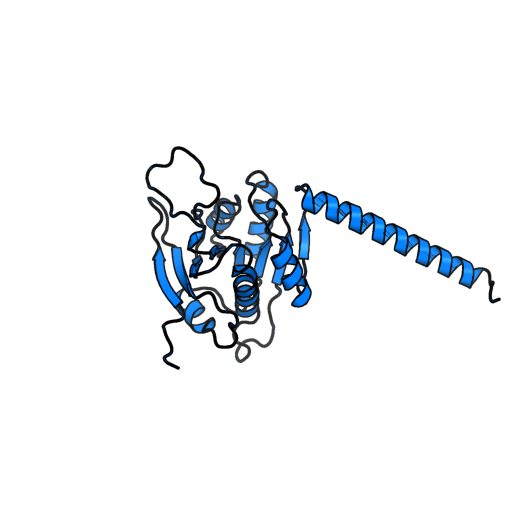6.06 93 ALA A CA 1
ATOM 730 C C . ALA A 1 93 ? -8.550 10.304 -4.515 1.00 96.06 93 ALA A C 1
ATOM 732 O O . ALA A 1 93 ? -9.695 9.981 -4.837 1.00 96.06 93 ALA A O 1
ATOM 733 N N . GLN A 1 94 ? -8.304 11.363 -3.738 1.00 94.75 94 GLN A N 1
ATOM 734 C CA . GLN A 1 94 ? -9.340 12.183 -3.112 1.00 94.75 94 GLN A CA 1
ATOM 735 C C . GLN A 1 94 ? -10.271 12.826 -4.147 1.00 94.75 94 GLN A C 1
ATOM 737 O O . GLN A 1 94 ? -11.489 12.784 -3.995 1.00 94.75 94 GLN A O 1
ATOM 742 N N . ARG A 1 95 ? -9.723 13.383 -5.236 1.00 94.19 95 ARG A N 1
ATOM 743 C CA . ARG A 1 95 ? -10.519 13.984 -6.327 1.00 94.19 95 ARG A CA 1
ATOM 744 C C . ARG A 1 95 ? -11.470 12.997 -6.999 1.00 94.19 95 ARG A C 1
ATOM 746 O O . ARG A 1 95 ? -12.470 13.423 -7.569 1.00 94.19 95 ARG A O 1
ATOM 753 N N . LYS A 1 96 ? -11.134 11.708 -6.984 1.00 95.62 96 LYS A N 1
ATOM 754 C CA . LYS A 1 96 ? -11.936 10.629 -7.569 1.00 95.62 96 LYS A CA 1
ATOM 755 C C . LYS A 1 96 ? -12.817 9.908 -6.551 1.00 95.62 96 LYS A C 1
ATOM 757 O O . LYS A 1 96 ? -13.586 9.047 -6.955 1.00 95.62 96 LYS A O 1
ATOM 762 N N . GLY A 1 97 ? -12.728 10.252 -5.265 1.00 95.19 97 GLY A N 1
ATOM 763 C CA . GLY A 1 97 ? -13.454 9.552 -4.205 1.00 95.19 97 GLY A CA 1
ATOM 764 C C . GLY A 1 97 ? -12.987 8.107 -4.002 1.00 95.19 97 GLY A C 1
ATOM 765 O O . GLY A 1 97 ? -13.770 7.272 -3.558 1.00 95.19 97 GLY A O 1
ATOM 766 N N . LEU A 1 98 ? -11.733 7.799 -4.347 1.00 96.94 98 LEU A N 1
ATOM 767 C CA . LEU A 1 98 ? -11.166 6.464 -4.172 1.00 96.94 98 LEU A CA 1
ATOM 768 C C . LEU A 1 98 ? -10.876 6.155 -2.707 1.00 96.94 98 LEU A C 1
ATOM 770 O O . LEU A 1 98 ? -10.540 7.043 -1.921 1.00 96.94 98 LEU A O 1
ATOM 774 N N . LYS A 1 99 ? -10.941 4.866 -2.364 1.00 97.75 99 LYS A N 1
ATOM 775 C CA . LYS A 1 99 ? -10.431 4.364 -1.089 1.00 97.75 99 LYS A CA 1
ATOM 776 C C . LYS A 1 99 ? -8.915 4.251 -1.181 1.00 97.75 99 LYS A C 1
ATOM 778 O O . LYS A 1 99 ? -8.405 3.435 -1.947 1.00 97.75 99 LYS A O 1
ATOM 783 N N . LEU A 1 100 ? -8.231 5.087 -0.410 1.00 97.94 100 LEU A N 1
ATOM 784 C CA . LEU A 1 100 ? -6.782 5.077 -0.262 1.00 97.94 100 LEU A CA 1
ATOM 785 C C . LEU A 1 100 ? -6.453 4.723 1.191 1.00 97.94 100 LEU A C 1
ATOM 787 O O . LEU A 1 100 ? -6.854 5.442 2.114 1.00 97.94 100 LEU A O 1
ATOM 791 N N . ILE A 1 101 ? -5.779 3.592 1.376 1.00 98.56 101 ILE A N 1
ATOM 792 C CA . ILE A 1 101 ? -5.470 3.000 2.677 1.00 98.56 101 ILE A CA 1
ATOM 793 C C . ILE A 1 101 ? -3.966 3.089 2.922 1.00 98.56 101 ILE A C 1
ATOM 795 O O . ILE A 1 101 ? -3.187 2.525 2.161 1.00 98.56 101 ILE A O 1
ATOM 799 N N . GLY A 1 102 ? -3.583 3.753 4.007 1.00 98.06 102 GLY A N 1
ATOM 800 C CA . GLY A 1 102 ? -2.194 3.876 4.428 1.00 98.06 102 GLY A CA 1
ATOM 801 C C . GLY A 1 102 ? -1.855 2.880 5.527 1.00 98.06 102 GLY A C 1
ATOM 802 O O . GLY A 1 102 ? -2.619 2.748 6.486 1.00 98.06 102 GLY A O 1
ATOM 803 N N . ILE A 1 103 ? -0.728 2.185 5.420 1.00 98.12 103 ILE A N 1
ATOM 804 C CA . ILE A 1 103 ? -0.258 1.241 6.443 1.00 98.12 103 ILE A CA 1
ATOM 805 C C . ILE A 1 103 ? 1.146 1.630 6.869 1.00 98.12 103 ILE A C 1
ATOM 807 O O . ILE A 1 103 ? 2.020 1.784 6.023 1.00 98.12 103 ILE A O 1
ATOM 811 N N . ALA A 1 104 ? 1.363 1.788 8.169 1.00 97.12 104 ALA A N 1
ATOM 812 C CA . ALA A 1 104 ? 2.660 2.208 8.674 1.00 97.12 104 ALA A CA 1
ATOM 813 C C . ALA A 1 104 ? 2.929 1.697 10.096 1.00 97.12 104 ALA A C 1
ATOM 815 O O . ALA A 1 104 ? 1.984 1.511 10.868 1.00 97.12 104 ALA A O 1
ATOM 816 N N . PRO A 1 105 ? 4.200 1.520 10.484 1.00 97.06 105 PRO A N 1
ATOM 817 C CA . PRO A 1 105 ? 4.586 1.381 11.886 1.00 97.06 105 PRO A CA 1
ATOM 818 C C . PRO A 1 105 ? 4.234 2.653 12.676 1.00 97.06 105 PRO A C 1
ATOM 820 O O . PRO A 1 105 ? 4.613 3.760 12.298 1.00 97.06 105 PRO A O 1
ATOM 823 N N . GLU A 1 106 ? 3.519 2.515 13.795 1.00 96.81 106 GLU A N 1
ATOM 824 C CA . GLU A 1 106 ? 3.090 3.659 14.615 1.00 96.81 106 GLU A CA 1
ATOM 825 C C . GLU A 1 106 ? 4.285 4.458 15.154 1.00 96.81 106 GLU A C 1
ATOM 827 O O . GLU A 1 106 ? 4.231 5.684 15.215 1.00 96.81 106 GLU A O 1
ATOM 832 N N . ASN A 1 107 ? 5.363 3.770 15.530 1.00 95.44 107 ASN A N 1
ATOM 833 C CA . ASN A 1 107 ? 6.517 4.391 16.179 1.00 95.44 107 ASN A CA 1
ATOM 834 C C . ASN A 1 107 ? 7.378 5.229 15.220 1.00 95.44 107 ASN A C 1
ATOM 836 O O . ASN A 1 107 ? 8.102 6.110 15.683 1.00 95.44 107 ASN A O 1
ATOM 840 N N . ASP A 1 108 ? 7.275 5.000 13.905 1.00 94.31 108 ASP A N 1
ATOM 841 C CA . ASP A 1 108 ? 8.124 5.671 12.913 1.00 94.31 108 ASP A CA 1
ATOM 842 C C . ASP A 1 108 ? 7.389 6.763 12.115 1.00 94.31 108 ASP A C 1
ATOM 844 O O . ASP A 1 108 ? 8.000 7.415 11.259 1.00 94.31 108 ASP A O 1
ATOM 848 N N . ILE A 1 109 ? 6.095 6.980 12.384 1.00 94.62 109 ILE A N 1
ATOM 849 C CA . ILE A 1 109 ? 5.284 8.031 11.754 1.00 94.62 109 ILE A CA 1
ATOM 850 C C . 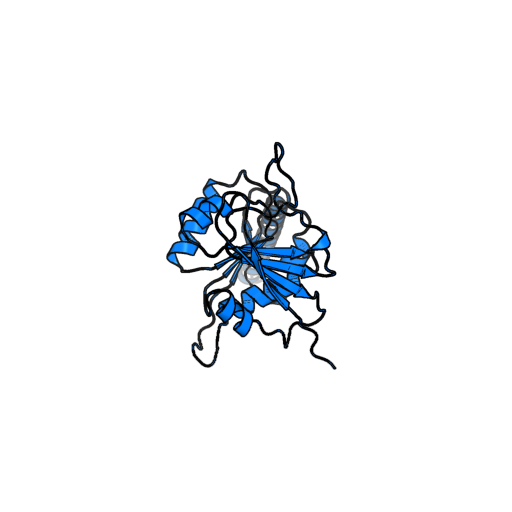ILE A 1 109 ? 5.131 9.269 12.637 1.00 94.62 109 ILE A C 1
ATOM 852 O O . ILE A 1 109 ? 5.228 9.237 13.863 1.00 94.62 109 ILE A O 1
ATOM 856 N N . GLN A 1 110 ? 4.821 10.389 11.996 1.00 93.62 110 GLN A N 1
ATOM 857 C CA . GLN A 1 110 ? 4.455 11.630 12.660 1.00 93.62 110 GLN A CA 1
ATOM 858 C C . GLN A 1 110 ? 3.010 11.994 12.341 1.00 93.62 110 GLN A C 1
ATOM 860 O O . GLN A 1 110 ? 2.542 11.878 11.207 1.00 93.62 110 GL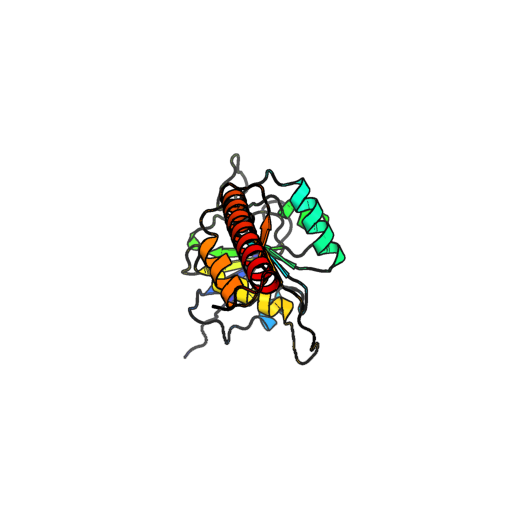N A O 1
ATOM 865 N N . PHE A 1 111 ? 2.291 12.466 13.355 1.00 91.81 111 PHE A N 1
ATOM 866 C CA . PHE A 1 111 ? 0.941 12.974 13.164 1.00 91.81 111 PHE A CA 1
ATOM 867 C C . PHE A 1 111 ? 0.969 14.414 12.621 1.00 91.81 111 PHE A C 1
ATOM 869 O O . PHE A 1 111 ? 1.794 15.216 13.072 1.00 91.81 111 PHE A O 1
ATOM 876 N N . PRO A 1 112 ? 0.044 14.761 11.706 1.00 87.25 112 PRO A N 1
ATOM 877 C CA . PRO A 1 112 ? -0.073 16.090 11.120 1.00 87.25 112 PRO A CA 1
ATOM 878 C C . PRO A 1 112 ? -0.259 17.172 12.181 1.00 87.25 112 PRO A C 1
ATOM 880 O O . PRO A 1 112 ? -1.149 17.091 13.032 1.00 87.25 112 PRO A O 1
ATOM 883 N N . LYS A 1 113 ? 0.563 18.221 12.102 1.00 84.12 113 LYS A N 1
ATOM 884 C CA . LYS A 1 113 ? 0.487 19.400 12.979 1.00 84.12 113 LYS A CA 1
ATOM 885 C C . LYS A 1 113 ? -0.227 20.549 12.264 1.00 84.12 113 LYS A C 1
ATOM 887 O O . LYS A 1 113 ? -0.117 20.702 11.054 1.00 84.12 113 LYS A O 1
ATOM 892 N N . VAL A 1 114 ? -0.934 21.390 13.023 1.00 76.56 114 VAL A N 1
ATOM 893 C CA . VAL A 1 114 ? -1.739 22.510 12.486 1.00 76.56 114 VAL A CA 1
ATOM 894 C C . VAL A 1 114 ? -0.886 23.538 11.724 1.00 76.56 114 VAL A C 1
ATOM 896 O O . VAL A 1 114 ? -1.336 24.080 10.721 1.00 76.56 114 VAL A O 1
ATOM 899 N N . ASN A 1 115 ? 0.354 23.769 12.166 1.00 66.25 115 ASN A N 1
ATOM 900 C CA . ASN A 1 115 ? 1.245 24.795 11.622 1.00 66.25 115 ASN A CA 1
ATOM 901 C C . ASN A 1 115 ? 2.552 24.167 11.133 1.00 66.25 115 ASN A C 1
ATOM 903 O O . ASN A 1 115 ? 3.535 24.123 11.874 1.00 66.25 115 ASN A O 1
ATOM 907 N N . GLN A 1 116 ? 2.570 23.676 9.895 1.00 61.31 116 GLN A N 1
ATOM 908 C CA . GLN A 1 116 ? 3.802 23.198 9.274 1.00 61.31 116 GLN A CA 1
ATOM 909 C C . GLN A 1 116 ? 4.246 24.117 8.141 1.00 61.31 116 GLN A C 1
ATOM 911 O O . GLN A 1 116 ? 3.581 24.237 7.117 1.00 61.31 116 GLN A O 1
ATOM 916 N N . ASN A 1 117 ? 5.417 24.728 8.327 1.00 66.81 117 ASN A N 1
ATOM 917 C CA . ASN A 1 117 ? 6.120 25.471 7.279 1.00 66.81 117 ASN A CA 1
ATOM 918 C C . ASN A 1 117 ? 6.986 24.553 6.398 1.00 66.81 117 ASN A C 1
ATOM 920 O O . ASN A 1 117 ? 7.575 25.018 5.426 1.00 66.81 117 ASN A O 1
ATOM 924 N N . GLN A 1 118 ? 7.112 23.269 6.752 1.00 72.25 118 GLN A N 1
ATOM 925 C CA . GLN A 1 118 ? 8.002 22.317 6.094 1.00 72.25 118 GLN A CA 1
ATOM 926 C C . GLN A 1 118 ? 7.337 20.952 5.956 1.00 72.25 118 GLN A C 1
ATOM 928 O O . GLN A 1 118 ? 6.593 20.524 6.832 1.00 72.25 118 GLN A O 1
ATOM 933 N N . PHE A 1 119 ? 7.641 20.284 4.847 1.00 73.31 119 PHE A N 1
ATOM 934 C CA . PHE A 1 119 ? 7.237 18.912 4.587 1.00 73.31 119 PHE A CA 1
ATOM 935 C C . PHE A 1 119 ? 8.045 17.943 5.454 1.00 73.31 119 PHE A C 1
ATOM 937 O O . PHE A 1 119 ? 9.271 18.050 5.518 1.00 73.31 119 PHE A O 1
ATOM 944 N N . ASN A 1 120 ? 7.369 16.986 6.086 1.00 83.38 120 ASN A N 1
ATOM 945 C CA . ASN A 1 120 ? 7.996 15.990 6.942 1.00 83.38 120 ASN A CA 1
ATOM 946 C C . ASN A 1 120 ? 7.866 14.596 6.323 1.00 83.38 120 ASN A C 1
ATOM 948 O O . ASN A 1 120 ? 6.764 14.155 6.007 1.00 83.38 120 ASN A O 1
ATOM 952 N N . GLN A 1 121 ? 8.998 13.914 6.137 1.00 82.00 121 GLN A N 1
ATOM 953 C CA . GLN A 1 121 ? 9.088 12.696 5.325 1.00 82.00 121 GLN A CA 1
ATOM 954 C C . GLN A 1 121 ? 8.257 11.521 5.860 1.00 82.00 121 GLN A C 1
ATOM 956 O O . GLN A 1 121 ? 7.815 10.698 5.064 1.00 82.00 121 GLN A O 1
ATOM 961 N N . ASN A 1 122 ? 7.993 11.475 7.170 1.00 91.31 122 ASN A N 1
ATOM 962 C CA . ASN A 1 122 ? 7.208 10.409 7.802 1.00 91.31 122 ASN A CA 1
ATOM 963 C C . ASN A 1 122 ? 5.873 10.907 8.367 1.00 91.31 122 ASN A C 1
ATOM 965 O O . ASN A 1 122 ? 5.277 10.262 9.227 1.00 91.31 122 ASN A O 1
ATOM 969 N N . GLU A 1 123 ? 5.405 12.079 7.941 1.00 93.12 123 GLU A N 1
ATOM 970 C CA . GLU A 1 123 ? 4.086 12.548 8.346 1.00 93.12 123 GLU A CA 1
ATOM 971 C C . GLU A 1 123 ? 2.976 11.803 7.598 1.00 93.12 123 GLU A C 1
ATOM 973 O O . GLU A 1 123 ? 3.037 11.634 6.376 1.00 93.12 123 GLU A O 1
ATOM 978 N N . LEU A 1 124 ? 1.930 11.409 8.333 1.00 94.62 124 LEU A N 1
ATOM 979 C CA . LEU A 1 124 ? 0.720 10.858 7.731 1.00 94.62 124 LEU A CA 1
ATOM 980 C C . LEU A 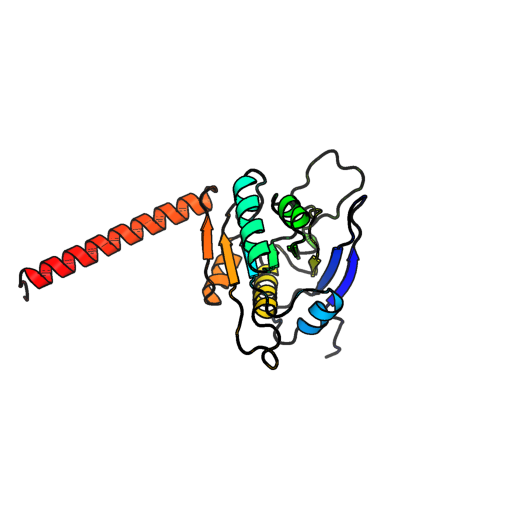1 124 ? 0.112 11.847 6.740 1.00 94.62 124 LEU A C 1
ATOM 982 O O . LEU A 1 124 ? -0.213 12.987 7.089 1.00 94.62 124 LEU A O 1
ATOM 986 N N . SER A 1 125 ? -0.105 11.405 5.506 1.00 92.56 125 SER A N 1
ATOM 987 C CA . SER A 1 125 ? -0.571 12.304 4.460 1.00 92.56 125 SER A CA 1
ATOM 988 C C . SER A 1 125 ? -2.083 12.478 4.465 1.00 92.56 125 SER A C 1
ATOM 990 O O . SER A 1 125 ? -2.878 11.535 4.535 1.00 92.56 125 SER A O 1
ATOM 992 N N . LYS A 1 126 ? -2.503 13.737 4.329 1.00 90.50 126 LYS A N 1
ATOM 993 C CA . LYS A 1 126 ? -3.908 14.074 4.102 1.00 90.50 126 LYS A CA 1
ATOM 994 C C . LYS A 1 126 ? -4.377 13.520 2.750 1.00 90.50 126 LYS A C 1
ATOM 996 O O . LYS A 1 126 ? -3.712 13.708 1.735 1.00 90.50 126 LYS A O 1
ATOM 1001 N N . GLY A 1 127 ? -5.556 12.902 2.739 1.00 91.69 127 GLY A N 1
ATOM 1002 C CA . GLY A 1 127 ? -6.213 12.360 1.540 1.00 91.69 127 GLY A CA 1
ATOM 1003 C C . GLY A 1 127 ? -6.379 10.838 1.550 1.00 91.69 127 GLY A C 1
ATOM 1004 O O . GLY A 1 127 ? -7.163 10.311 0.765 1.00 91.69 127 GLY A O 1
ATOM 1005 N N . HIS A 1 128 ? -5.735 10.157 2.494 1.00 96.50 128 HIS A N 1
ATOM 1006 C CA . HIS A 1 128 ? -6.094 8.804 2.900 1.00 96.50 128 HIS A CA 1
ATOM 1007 C C . HIS A 1 128 ? -7.483 8.760 3.534 1.00 96.50 128 HIS A C 1
ATOM 1009 O O . HIS A 1 128 ? -7.844 9.616 4.346 1.00 96.50 128 HIS A O 1
ATOM 1015 N N . THR A 1 129 ? -8.250 7.728 3.198 1.00 97.00 129 THR A N 1
ATOM 1016 C CA . THR A 1 129 ? -9.560 7.467 3.805 1.00 97.00 129 THR A CA 1
ATOM 1017 C C . THR A 1 129 ? -9.457 6.537 5.011 1.00 97.00 129 THR A C 1
ATOM 1019 O O . THR A 1 129 ? -10.320 6.577 5.894 1.00 97.00 129 THR A O 1
ATOM 1022 N N . GLN A 1 130 ? -8.414 5.703 5.067 1.00 97.62 130 GLN A N 1
ATOM 1023 C CA . GLN A 1 130 ? -8.139 4.803 6.183 1.00 97.62 130 GLN A CA 1
ATOM 1024 C C . GLN A 1 130 ? -6.640 4.715 6.479 1.00 97.62 130 GLN A C 1
ATOM 1026 O O . GLN A 1 130 ? -5.822 4.785 5.566 1.00 97.62 130 GLN A O 1
ATOM 1031 N N . PHE A 1 131 ? -6.313 4.481 7.747 1.00 98.25 131 PHE A N 1
ATOM 1032 C CA . PHE A 1 131 ? -4.976 4.148 8.217 1.00 98.25 131 PHE A CA 1
ATOM 1033 C C . PHE A 1 131 ? -4.985 2.873 9.045 1.00 98.25 131 PHE A C 1
ATOM 1035 O O . PHE A 1 131 ? -5.885 2.677 9.862 1.00 98.25 131 PHE A O 1
ATOM 1042 N N . PHE A 1 132 ? -3.945 2.066 8.885 1.00 98.44 132 PHE A N 1
ATOM 1043 C CA . PHE A 1 132 ? -3.585 0.987 9.793 1.00 98.44 132 PHE A CA 1
ATOM 1044 C C . PHE A 1 132 ? -2.207 1.287 10.373 1.00 98.44 132 PHE A C 1
ATOM 1046 O O . PHE A 1 132 ? -1.216 1.288 9.648 1.00 98.44 132 PHE A O 1
ATOM 1053 N N . LEU A 1 133 ? -2.158 1.576 11.671 1.00 98.19 133 LEU A N 1
ATOM 1054 C CA . LEU A 1 133 ? -0.915 1.849 12.382 1.00 98.19 133 LEU A CA 1
ATOM 1055 C C . LEU A 1 133 ? -0.539 0.632 13.218 1.00 98.19 133 LEU A C 1
ATOM 1057 O O . LEU A 1 133 ? -1.312 0.239 14.095 1.00 98.19 133 LEU A O 1
ATOM 1061 N N . LEU A 1 134 ? 0.612 0.031 12.928 1.00 98.00 134 LEU A N 1
ATOM 1062 C CA . LEU A 1 134 ? 1.080 -1.159 13.629 1.00 98.00 134 LEU A CA 1
ATOM 1063 C C . LEU A 1 134 ? 1.914 -0.766 14.850 1.00 98.00 134 LEU A C 1
ATOM 1065 O O . LEU A 1 134 ? 2.931 -0.086 14.715 1.00 98.00 134 LEU A O 1
ATOM 1069 N N . THR A 1 135 ? 1.488 -1.186 16.040 1.00 96.38 135 THR A N 1
ATOM 1070 C CA . THR A 1 135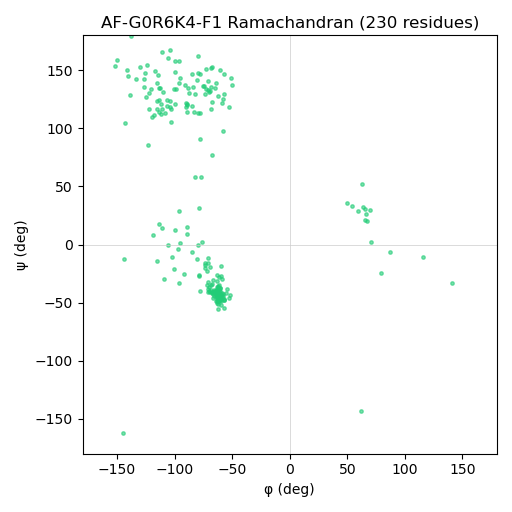 ? 2.226 -0.957 17.290 1.00 96.38 135 THR A CA 1
ATOM 1071 C C . THR A 1 135 ? 3.386 -1.933 17.394 1.00 96.38 135 THR A C 1
ATOM 1073 O O . THR A 1 135 ? 3.262 -3.070 16.950 1.00 96.38 135 THR A O 1
ATOM 1076 N N . ASP A 1 136 ? 4.497 -1.503 17.996 1.00 93.50 136 ASP A N 1
ATOM 1077 C CA . ASP A 1 136 ? 5.678 -2.355 18.228 1.00 93.50 136 ASP A CA 1
ATOM 1078 C C . ASP A 1 136 ? 6.284 -2.934 16.933 1.00 93.50 136 ASP A C 1
ATOM 1080 O O . ASP A 1 136 ? 6.894 -3.998 16.927 1.00 93.50 136 ASP A O 1
ATOM 1084 N N . CYS A 1 137 ? 6.109 -2.198 15.834 1.00 93.31 137 CYS A N 1
ATOM 1085 C CA . CYS A 1 137 ? 6.568 -2.516 14.488 1.00 93.31 137 CYS A CA 1
ATOM 1086 C C . CYS A 1 137 ? 7.567 -1.455 14.019 1.00 93.31 137 CYS A C 1
ATOM 1088 O O . CYS A 1 137 ? 7.433 -0.282 14.376 1.00 93.31 137 CYS A O 1
ATOM 1090 N N . GLN A 1 138 ? 8.512 -1.858 13.178 1.00 94.12 138 GLN A N 1
ATOM 1091 C CA . GLN A 1 138 ? 9.376 -0.984 12.386 1.00 94.12 138 GLN A CA 1
ATOM 1092 C C . GLN A 1 138 ? 9.033 -1.105 10.902 1.00 94.12 138 GLN A C 1
ATOM 1094 O O . GLN A 1 138 ? 8.369 -2.058 10.491 1.00 94.12 138 GLN A O 1
ATOM 1099 N N . TRP A 1 139 ? 9.526 -0.171 10.089 1.00 93.50 139 TRP A N 1
ATOM 1100 C CA . TRP A 1 139 ? 9.440 -0.285 8.631 1.00 93.50 139 TRP A CA 1
ATOM 1101 C C . TRP A 1 139 ? 9.953 -1.641 8.126 1.00 93.50 139 TRP A C 1
ATOM 1103 O O . TRP A 1 139 ? 10.969 -2.153 8.599 1.00 93.50 139 TRP A O 1
ATOM 1113 N N . SER A 1 140 ? 9.306 -2.173 7.092 1.00 92.19 140 SER A N 1
ATOM 1114 C CA . SER A 1 140 ? 9.475 -3.523 6.526 1.00 92.19 140 SER A CA 1
ATOM 1115 C C . SER A 1 140 ? 8.773 -4.642 7.302 1.00 92.19 140 SER A C 1
ATOM 1117 O O . SER A 1 140 ? 8.439 -5.659 6.697 1.00 92.19 140 SER A O 1
ATOM 1119 N N . GLN A 1 141 ? 8.502 -4.488 8.602 1.00 93.56 141 GLN A N 1
ATOM 1120 C CA . GLN A 1 141 ? 7.760 -5.502 9.368 1.00 93.56 141 GLN A CA 1
ATOM 1121 C C . GLN A 1 141 ? 6.247 -5.414 9.104 1.00 93.56 141 GLN A C 1
ATOM 1123 O O . GLN A 1 141 ? 5.543 -6.423 9.153 1.00 93.56 141 GLN A O 1
ATOM 1128 N N . GLU A 1 142 ? 5.737 -4.240 8.721 1.00 95.38 142 GLU A N 1
ATOM 1129 C CA . GLU A 1 142 ? 4.325 -4.024 8.386 1.00 95.38 142 GLU A CA 1
ATOM 1130 C C . GLU A 1 142 ? 3.895 -4.682 7.073 1.00 95.38 142 GLU A C 1
ATOM 1132 O O . GLU A 1 142 ? 2.701 -4.845 6.808 1.00 95.38 142 GLU A O 1
ATOM 1137 N N . VAL A 1 143 ? 4.866 -5.072 6.249 1.00 96.31 143 VAL A N 1
ATOM 1138 C CA . VAL A 1 143 ? 4.659 -5.604 4.902 1.00 96.31 143 VAL A CA 1
ATOM 1139 C C . VAL A 1 143 ? 3.776 -6.849 4.911 1.00 96.31 143 VAL A C 1
ATOM 1141 O O . VAL A 1 143 ? 2.872 -6.965 4.079 1.00 96.31 143 VAL A O 1
ATOM 1144 N N . LEU A 1 144 ? 3.987 -7.763 5.865 1.00 96.19 144 LEU A N 1
ATOM 1145 C CA . LEU A 1 144 ? 3.171 -8.973 5.974 1.00 96.19 144 LEU A CA 1
ATOM 1146 C C . LEU A 1 144 ? 1.698 -8.611 6.189 1.00 96.19 144 LEU A C 1
ATOM 1148 O O . LEU A 1 144 ? 0.823 -9.090 5.466 1.00 96.19 144 LEU A O 1
ATOM 1152 N N . PHE A 1 145 ? 1.423 -7.711 7.135 1.00 97.75 145 PHE A N 1
ATOM 1153 C CA . PHE A 1 145 ? 0.068 -7.231 7.384 1.00 97.75 145 PHE A CA 1
ATOM 1154 C C . PHE A 1 145 ? -0.522 -6.544 6.149 1.00 97.75 145 PHE A C 1
ATOM 1156 O O . PHE A 1 145 ? -1.679 -6.787 5.805 1.00 97.75 145 PHE A O 1
ATOM 1163 N N . LYS A 1 146 ? 0.268 -5.721 5.453 1.00 97.75 146 LYS A N 1
ATOM 1164 C CA . LYS A 1 146 ? -0.153 -4.998 4.248 1.00 97.75 146 LYS A CA 1
ATOM 1165 C C . LYS A 1 146 ? -0.587 -5.923 3.119 1.00 97.75 146 LYS A C 1
ATOM 1167 O O . LYS A 1 146 ? -1.674 -5.742 2.564 1.00 97.75 146 LYS A O 1
ATOM 1172 N N . LEU A 1 147 ? 0.197 -6.956 2.830 1.00 97.12 147 LEU A N 1
ATOM 1173 C CA . LEU A 1 147 ? -0.144 -7.938 1.801 1.00 97.12 147 LEU A CA 1
ATOM 1174 C C . LEU A 1 147 ? -1.318 -8.829 2.220 1.00 97.12 147 LEU A C 1
ATOM 1176 O O . LEU A 1 147 ? -2.185 -9.121 1.395 1.00 97.12 147 LEU A O 1
ATOM 1180 N N . LEU A 1 148 ? -1.418 -9.203 3.499 1.00 96.88 148 LEU A N 1
ATOM 1181 C CA . LEU A 1 148 ? -2.578 -9.936 4.013 1.00 96.88 148 LEU A CA 1
ATOM 1182 C C . LEU A 1 148 ? -3.858 -9.097 3.964 1.00 96.88 148 LEU A C 1
ATOM 1184 O O . LEU A 1 148 ? -4.912 -9.615 3.594 1.00 96.88 148 LEU A O 1
ATOM 1188 N N . LEU A 1 149 ? -3.785 -7.800 4.264 1.00 97.44 149 LEU A N 1
ATOM 1189 C CA . LEU A 1 149 ? -4.906 -6.875 4.118 1.00 97.44 149 LEU A CA 1
ATOM 1190 C C . LEU A 1 149 ? -5.371 -6.814 2.657 1.00 97.44 149 LEU A C 1
ATOM 1192 O O . LEU A 1 149 ? -6.566 -6.966 2.395 1.00 97.44 149 LEU A O 1
ATOM 1196 N N . ALA A 1 150 ? -4.436 -6.656 1.714 1.00 97.50 150 ALA A N 1
ATOM 1197 C CA . ALA A 1 150 ? -4.719 -6.677 0.278 1.00 97.50 150 ALA A CA 1
ATOM 1198 C C . ALA A 1 150 ? -5.403 -7.988 -0.144 1.00 97.50 150 ALA A C 1
ATOM 1200 O O . ALA A 1 150 ? -6.450 -7.964 -0.795 1.00 97.50 150 ALA A O 1
ATOM 1201 N N . LEU A 1 151 ? -4.866 -9.130 0.302 1.00 95.69 151 LEU A N 1
ATOM 1202 C CA . LEU A 1 151 ? -5.445 -10.457 0.080 1.00 95.69 151 LEU A CA 1
ATOM 1203 C C . LEU A 1 151 ? -6.867 -10.552 0.619 1.00 95.69 151 LEU A C 1
ATOM 1205 O O . LEU A 1 151 ? -7.760 -10.990 -0.100 1.00 95.69 151 LEU A O 1
ATOM 1209 N N . LYS A 1 152 ? -7.125 -10.104 1.847 1.00 95.38 152 LYS A N 1
ATOM 1210 C CA . LYS A 1 152 ? -8.464 -10.186 2.446 1.00 95.38 152 LYS A CA 1
ATOM 1211 C C . LYS A 1 152 ? -9.474 -9.259 1.774 1.00 95.38 152 LYS A C 1
ATOM 1213 O O . LYS A 1 152 ? -10.633 -9.654 1.634 1.00 95.38 152 LYS A O 1
ATOM 1218 N N . ILE A 1 153 ? -9.060 -8.078 1.312 1.00 95.88 153 ILE A N 1
ATOM 1219 C CA . ILE A 1 153 ? -9.919 -7.184 0.517 1.00 95.88 153 ILE A CA 1
ATOM 1220 C C . ILE A 1 153 ? -10.288 -7.851 -0.813 1.00 95.88 153 ILE A C 1
ATOM 1222 O O . ILE A 1 153 ? -11.470 -7.910 -1.157 1.00 95.88 153 ILE A O 1
ATOM 1226 N N . ALA A 1 154 ? -9.302 -8.403 -1.524 1.00 95.25 154 ALA A N 1
ATOM 1227 C CA . ALA A 1 154 ? -9.501 -9.019 -2.833 1.00 95.25 154 ALA A CA 1
ATOM 1228 C C . ALA A 1 154 ? -10.275 -10.348 -2.771 1.00 95.25 154 ALA A C 1
ATOM 1230 O O . ALA A 1 154 ? -11.117 -10.615 -3.629 1.00 95.25 154 ALA A O 1
ATOM 1231 N N . GLN A 1 155 ? -10.029 -11.171 -1.746 1.00 92.56 155 GLN A N 1
ATOM 1232 C CA . GLN A 1 155 ? -10.743 -12.432 -1.516 1.00 92.56 155 GLN A CA 1
ATOM 1233 C C . GLN A 1 155 ? -12.201 -12.201 -1.119 1.00 92.56 155 GLN A C 1
ATOM 1235 O O . GLN A 1 155 ? -13.091 -12.939 -1.534 1.00 92.56 155 GLN A O 1
ATOM 1240 N N . GLY A 1 156 ? -12.450 -11.186 -0.295 1.00 84.94 156 GLY A N 1
ATOM 1241 C CA . GLY A 1 156 ? -13.768 -10.904 0.235 1.00 84.94 156 GLY A CA 1
ATOM 1242 C C . GLY A 1 156 ? -14.354 -12.032 1.096 1.00 84.94 156 GLY A C 1
ATOM 1243 O O . GLY A 1 156 ? -13.651 -12.674 1.873 1.00 84.94 156 GLY A O 1
ATOM 1244 N N . ASN A 1 157 ? -15.671 -12.252 0.998 1.00 78.31 157 ASN A N 1
ATOM 1245 C CA . ASN A 1 157 ? -16.356 -13.354 1.679 1.00 78.31 157 ASN A CA 1
ATOM 1246 C C . ASN A 1 157 ? -16.660 -14.474 0.677 1.00 78.31 157 ASN A C 1
ATOM 1248 O O . ASN A 1 157 ? -17.607 -14.357 -0.104 1.00 78.31 157 ASN A O 1
ATOM 1252 N N . LEU A 1 158 ? -15.894 -15.563 0.751 1.00 69.00 158 LEU A N 1
ATOM 1253 C CA . LEU A 1 158 ? -15.976 -16.700 -0.177 1.00 69.00 158 LEU A CA 1
ATOM 1254 C C . LEU A 1 158 ? -17.358 -17.354 -0.216 1.00 69.00 158 LEU A C 1
ATOM 1256 O O . LEU A 1 158 ? -17.787 -17.819 -1.265 1.00 69.00 158 LEU A O 1
ATOM 1260 N N . ASN A 1 159 ? -18.101 -17.308 0.893 1.00 70.88 159 ASN A N 1
ATOM 1261 C CA . ASN A 1 159 ? -19.457 -17.855 0.946 1.00 70.88 159 ASN A CA 1
ATOM 1262 C C . ASN A 1 159 ? -20.451 -17.041 0.103 1.00 70.88 159 ASN A C 1
ATOM 1264 O O . ASN A 1 159 ? -21.539 -17.523 -0.195 1.00 70.88 159 ASN A O 1
ATOM 1268 N N . LYS A 1 160 ? -20.115 -15.789 -0.235 1.00 67.44 160 LYS A N 1
ATOM 1269 C CA . LYS A 1 160 ? -20.976 -14.878 -1.002 1.00 67.44 160 LYS A CA 1
ATOM 1270 C C . LYS A 1 160 ? -20.472 -14.617 -2.415 1.00 67.44 160 LYS A C 1
ATOM 1272 O O . LYS A 1 160 ? -21.286 -14.321 -3.281 1.00 67.44 160 LYS A O 1
ATOM 1277 N N . ASN A 1 161 ? -19.162 -14.676 -2.641 1.00 67.88 161 ASN A N 1
ATOM 1278 C CA . ASN A 1 161 ? -18.572 -14.405 -3.943 1.00 67.88 161 ASN A CA 1
ATOM 1279 C C . ASN A 1 161 ? -17.389 -15.361 -4.175 1.00 67.88 161 ASN A C 1
ATOM 1281 O O . ASN A 1 161 ? -16.344 -15.175 -3.552 1.00 67.88 161 ASN A O 1
ATOM 1285 N N . PRO A 1 162 ? -17.543 -16.397 -5.021 1.00 69.38 162 PRO A N 1
ATOM 1286 C CA . PRO A 1 162 ? -16.492 -17.392 -5.244 1.00 69.38 162 PRO A CA 1
ATOM 1287 C C . PRO A 1 162 ? -15.333 -16.845 -6.088 1.00 69.38 162 PRO A C 1
ATOM 1289 O O . PRO A 1 162 ? -14.256 -17.432 -6.116 1.00 69.38 162 PRO A O 1
ATOM 1292 N N . ASN A 1 163 ? -15.545 -15.719 -6.776 1.00 74.81 163 ASN A N 1
ATOM 1293 C CA . ASN A 1 163 ? -14.535 -15.101 -7.617 1.00 74.81 163 ASN A CA 1
ATOM 1294 C C . ASN A 1 163 ? -13.696 -14.121 -6.798 1.00 74.81 163 ASN A C 1
ATOM 1296 O O . ASN A 1 163 ? -14.185 -13.079 -6.361 1.00 74.81 163 ASN A O 1
ATOM 1300 N N . HIS A 1 164 ? -12.418 -14.449 -6.636 1.00 82.12 164 HIS A N 1
ATOM 1301 C CA . HIS A 1 164 ? -11.430 -13.549 -6.059 1.00 82.12 164 HIS A CA 1
ATOM 1302 C C . HIS A 1 164 ? -11.117 -12.402 -7.023 1.00 82.12 164 HIS A C 1
ATOM 1304 O O . HIS A 1 164 ? -10.990 -12.607 -8.234 1.00 82.12 164 HIS A O 1
ATOM 1310 N N . GLN A 1 165 ? -10.949 -11.197 -6.485 1.00 91.88 165 GLN A N 1
ATOM 1311 C CA . GLN A 1 165 ? -10.429 -10.075 -7.258 1.00 91.88 165 GLN A CA 1
ATOM 1312 C C . GLN A 1 165 ? -8.909 -10.147 -7.385 1.00 91.88 165 GLN A C 1
ATOM 1314 O O . GLN A 1 165 ? -8.225 -10.852 -6.641 1.00 91.88 165 GLN A O 1
ATOM 1319 N N . LYS A 1 166 ? -8.371 -9.405 -8.353 1.00 93.56 166 LYS A N 1
ATOM 1320 C CA . LYS A 1 166 ? -6.930 -9.353 -8.607 1.00 93.56 166 LYS A CA 1
ATOM 1321 C C . LYS A 1 166 ? -6.244 -8.331 -7.705 1.00 93.56 166 LYS A C 1
ATOM 1323 O O . LYS A 1 166 ? -6.798 -7.269 -7.419 1.00 93.56 166 LYS A O 1
ATOM 1328 N N . ILE A 1 167 ? -5.010 -8.649 -7.333 1.00 97.06 167 ILE A N 1
ATOM 1329 C CA . ILE A 1 167 ? -4.078 -7.739 -6.670 1.00 97.06 167 ILE A CA 1
ATOM 1330 C C . ILE A 1 167 ? -2.978 -7.413 -7.669 1.00 97.06 167 ILE A C 1
ATOM 1332 O O . ILE A 1 167 ? -2.428 -8.310 -8.311 1.00 97.06 167 ILE A O 1
ATOM 1336 N N . VAL A 1 168 ? -2.678 -6.130 -7.814 1.00 97.50 168 VAL A N 1
ATOM 1337 C CA . VAL A 1 168 ? -1.579 -5.643 -8.642 1.00 97.50 168 VAL A CA 1
ATOM 1338 C C . VAL A 1 168 ? -0.654 -4.830 -7.757 1.00 97.50 168 VAL A C 1
ATOM 1340 O O . VAL A 1 168 ? -1.045 -3.790 -7.230 1.00 97.50 168 VAL A O 1
ATOM 1343 N N . ASN A 1 169 ? 0.581 -5.296 -7.613 1.00 98.44 169 ASN A N 1
ATOM 1344 C CA . ASN A 1 169 ? 1.629 -4.557 -6.931 1.00 98.44 169 ASN A CA 1
ATOM 1345 C C . ASN A 1 169 ? 2.344 -3.658 -7.941 1.00 98.44 169 ASN A C 1
ATOM 1347 O O . ASN A 1 169 ? 2.672 -4.096 -9.041 1.00 98.44 169 ASN A O 1
ATOM 1351 N N . ILE A 1 170 ? 2.588 -2.402 -7.587 1.00 97.81 170 ILE A N 1
ATOM 1352 C CA . ILE A 1 170 ? 3.260 -1.418 -8.434 1.00 97.81 170 ILE A CA 1
ATOM 1353 C C . ILE A 1 170 ? 4.518 -0.955 -7.715 1.00 97.81 170 ILE A C 1
ATOM 1355 O O . ILE A 1 170 ? 4.445 -0.216 -6.733 1.00 97.81 170 ILE A O 1
ATOM 1359 N N . LEU A 1 171 ? 5.674 -1.355 -8.237 1.00 97.44 171 LEU A N 1
ATOM 1360 C CA . LEU A 1 171 ? 6.967 -0.919 -7.736 1.00 97.44 171 LEU A CA 1
ATOM 1361 C C . LEU A 1 171 ? 7.336 0.439 -8.337 1.00 97.44 171 LEU A C 1
ATOM 1363 O O . LEU A 1 171 ? 7.585 0.557 -9.542 1.00 97.44 171 LEU A O 1
ATOM 1367 N N . LEU A 1 172 ? 7.391 1.454 -7.472 1.00 95.62 172 LEU A N 1
ATOM 1368 C CA . LEU A 1 172 ? 7.891 2.789 -7.809 1.00 95.62 172 LEU A CA 1
ATOM 1369 C C . LEU A 1 172 ? 9.361 2.960 -7.426 1.00 95.62 172 LEU A C 1
ATOM 1371 O O . LEU A 1 172 ? 10.093 3.615 -8.169 1.00 95.62 172 LEU A O 1
ATOM 1375 N N . GLY A 1 173 ? 9.806 2.314 -6.342 1.00 90.94 173 GLY A N 1
ATOM 1376 C CA . GLY A 1 173 ? 11.218 2.244 -5.949 1.00 90.94 173 GLY A CA 1
ATOM 1377 C C . GLY A 1 173 ? 11.823 3.592 -5.549 1.00 90.94 173 GLY A C 1
ATOM 1378 O O . GLY A 1 173 ? 13.008 3.812 -5.781 1.00 90.94 173 GLY A O 1
ATOM 1379 N N . ASP A 1 174 ? 11.018 4.503 -5.000 1.00 89.88 174 ASP A N 1
ATOM 1380 C CA . ASP A 1 174 ? 11.473 5.810 -4.502 1.00 89.88 174 ASP A CA 1
ATOM 1381 C C . ASP A 1 174 ? 12.105 5.710 -3.097 1.00 89.88 174 ASP A C 1
ATOM 1383 O O . ASP A 1 174 ? 12.723 6.650 -2.606 1.00 89.88 174 ASP A O 1
ATOM 1387 N N . SER A 1 175 ? 11.935 4.568 -2.429 1.00 87.06 175 SER A N 1
ATOM 1388 C CA . SER A 1 175 ? 12.551 4.223 -1.147 1.00 87.06 175 SER A CA 1
ATOM 1389 C C . SER A 1 175 ? 13.314 2.914 -1.288 1.00 87.06 175 SER A C 1
ATOM 1391 O O . SER A 1 175 ? 12.967 2.087 -2.126 1.00 87.06 175 SER A O 1
ATOM 1393 N N . ASP A 1 176 ? 14.326 2.728 -0.448 1.00 83.50 176 ASP A N 1
ATOM 1394 C CA . ASP A 1 176 ? 15.078 1.495 -0.216 1.00 83.50 176 ASP A CA 1
ATOM 1395 C C . ASP A 1 176 ? 14.301 0.428 0.582 1.00 83.50 176 ASP A C 1
ATOM 1397 O O . ASP A 1 176 ? 14.617 -0.756 0.484 1.00 83.50 176 ASP A O 1
ATOM 1401 N N . GLN A 1 177 ? 13.223 0.807 1.273 1.00 86.62 177 GLN A N 1
ATOM 1402 C CA . GLN A 1 177 ? 12.353 -0.071 2.074 1.00 86.62 177 GLN A CA 1
ATOM 1403 C C . GLN A 1 177 ? 11.345 -0.882 1.226 1.00 86.62 177 GLN A C 1
ATOM 1405 O O . GLN A 1 177 ? 10.227 -1.143 1.653 1.00 86.62 177 GLN A O 1
ATOM 1410 N N . TYR A 1 178 ? 11.700 -1.251 -0.009 1.00 90.62 178 TYR A N 1
ATOM 1411 C CA . TYR A 1 178 ? 10.804 -1.946 -0.951 1.00 90.62 178 TYR A CA 1
ATOM 1412 C C . TYR A 1 178 ? 11.039 -3.458 -1.029 1.00 90.62 178 TYR A C 1
ATOM 1414 O O . TYR A 1 178 ? 10.176 -4.187 -1.514 1.00 90.62 178 TYR A O 1
ATOM 1422 N N . ILE A 1 179 ? 12.226 -3.923 -0.625 1.00 92.94 179 ILE A N 1
ATOM 1423 C CA . ILE A 1 179 ? 12.714 -5.273 -0.944 1.00 92.94 179 ILE A CA 1
ATOM 1424 C C . ILE A 1 179 ? 11.816 -6.345 -0.328 1.00 92.94 179 ILE A C 1
ATOM 1426 O O . ILE A 1 179 ? 11.378 -7.244 -1.042 1.00 92.94 179 ILE A O 1
ATOM 1430 N N . GLU A 1 180 ? 11.496 -6.219 0.961 1.00 94.12 180 GLU A N 1
ATOM 1431 C CA . GLU A 1 180 ? 10.639 -7.186 1.655 1.00 94.12 180 GLU A CA 1
ATOM 1432 C C . GLU A 1 180 ? 9.229 -7.239 1.062 1.00 94.12 180 GLU A C 1
ATOM 1434 O O . GLU A 1 180 ? 8.645 -8.313 0.943 1.00 94.12 180 GLU A O 1
ATOM 1439 N N . GLU A 1 181 ? 8.702 -6.100 0.610 1.00 95.94 181 GLU A N 1
ATOM 1440 C CA . GLU A 1 181 ? 7.381 -6.034 -0.013 1.00 95.94 181 GLU A CA 1
ATOM 1441 C C . GLU A 1 181 ? 7.345 -6.695 -1.387 1.00 95.94 181 GLU A C 1
ATOM 1443 O O . GLU A 1 181 ? 6.407 -7.433 -1.687 1.00 95.94 181 GLU A O 1
ATOM 1448 N N . VAL A 1 182 ? 8.391 -6.519 -2.197 1.00 96.69 182 VAL A N 1
ATOM 1449 C CA . VAL A 1 182 ? 8.527 -7.253 -3.461 1.00 96.69 182 VAL A CA 1
ATOM 1450 C C . VAL A 1 182 ? 8.715 -8.748 -3.202 1.00 96.69 182 VAL A C 1
ATOM 1452 O O . VAL A 1 182 ? 8.059 -9.553 -3.861 1.00 96.69 182 VAL A O 1
ATOM 1455 N N . ARG A 1 183 ? 9.571 -9.128 -2.243 1.00 96.31 183 ARG A N 1
ATOM 1456 C CA . ARG A 1 183 ? 9.834 -10.531 -1.889 1.00 96.31 183 ARG A CA 1
ATOM 1457 C C . ARG A 1 183 ? 8.544 -11.245 -1.494 1.00 96.31 183 ARG A C 1
ATOM 1459 O O . ARG A 1 183 ? 8.194 -12.244 -2.113 1.00 96.31 183 ARG A O 1
ATOM 1466 N N . LEU A 1 184 ? 7.813 -10.702 -0.522 1.00 96.31 184 LEU A N 1
ATOM 1467 C CA . LEU A 1 184 ? 6.573 -11.308 -0.038 1.00 96.31 184 LEU A CA 1
ATOM 1468 C C . LEU A 1 184 ? 5.455 -11.281 -1.092 1.00 96.31 184 LEU A C 1
ATOM 1470 O O . LEU A 1 184 ? 4.677 -12.227 -1.173 1.00 96.31 184 LEU A O 1
ATOM 1474 N N . ALA A 1 185 ? 5.378 -10.248 -1.940 1.00 96.75 185 ALA A N 1
ATOM 1475 C CA . ALA A 1 185 ? 4.426 -10.237 -3.053 1.00 96.75 185 ALA A CA 1
ATOM 1476 C C . ALA A 1 185 ? 4.681 -11.395 -4.032 1.00 96.75 185 ALA A C 1
ATOM 1478 O O . ALA A 1 185 ? 3.730 -12.044 -4.466 1.00 96.75 185 ALA A O 1
ATOM 1479 N N . VAL A 1 186 ? 5.951 -11.682 -4.342 1.00 95.44 186 VAL A N 1
ATOM 1480 C CA . VAL A 1 186 ? 6.341 -12.826 -5.181 1.00 95.44 186 VAL A CA 1
ATOM 1481 C C . VAL A 1 186 ? 6.060 -14.154 -4.476 1.00 95.44 186 VAL A C 1
ATOM 1483 O O . VAL A 1 186 ? 5.527 -15.056 -5.110 1.00 95.44 186 VAL A O 1
ATOM 1486 N N . GLU A 1 187 ? 6.346 -14.271 -3.175 1.00 95.00 187 GLU A N 1
ATOM 1487 C CA . GLU A 1 187 ? 6.029 -15.477 -2.385 1.00 95.00 187 GLU A CA 1
ATOM 1488 C C . GLU A 1 187 ? 4.522 -15.772 -2.321 1.00 95.00 187 GLU A C 1
ATOM 1490 O O . GLU A 1 187 ? 4.126 -16.930 -2.220 1.00 95.00 187 GLU A O 1
ATOM 1495 N N . PHE A 1 188 ? 3.673 -14.746 -2.421 1.00 93.31 188 PHE A N 1
ATOM 1496 C CA . PHE A 1 188 ? 2.217 -14.892 -2.521 1.00 93.31 188 PHE A CA 1
ATOM 1497 C C . PHE A 1 188 ? 1.694 -15.033 -3.961 1.00 93.31 188 PHE A C 1
ATOM 1499 O O . PHE A 1 188 ? 0.492 -14.853 -4.181 1.00 93.31 188 PHE A O 1
ATOM 1506 N N . ASP A 1 189 ? 2.559 -15.316 -4.938 1.00 93.62 189 ASP A N 1
ATOM 1507 C CA . ASP A 1 189 ? 2.216 -15.439 -6.362 1.00 93.62 189 ASP A CA 1
ATOM 1508 C C . ASP A 1 189 ? 1.484 -14.201 -6.926 1.00 93.62 189 ASP A C 1
ATOM 1510 O O . ASP A 1 189 ? 0.614 -14.292 -7.800 1.00 93.62 189 ASP A O 1
ATOM 1514 N N . GLN A 1 190 ? 1.813 -13.005 -6.426 1.00 93.88 190 GLN A N 1
ATOM 1515 C CA . GLN A 1 190 ? 1.194 -11.756 -6.866 1.00 93.88 190 GLN A CA 1
ATOM 1516 C C . GLN A 1 190 ? 2.027 -11.057 -7.941 1.00 93.88 190 GLN A C 1
ATOM 1518 O O . GLN A 1 190 ? 3.255 -11.002 -7.898 1.00 93.88 190 GLN A O 1
ATOM 1523 N N . VAL A 1 191 ? 1.340 -10.436 -8.902 1.00 93.50 191 VAL A N 1
ATOM 1524 C CA . VAL A 1 191 ? 1.993 -9.687 -9.982 1.00 93.50 191 VAL A CA 1
ATOM 1525 C C . VAL A 1 191 ? 2.632 -8.412 -9.434 1.00 93.50 191 VAL A C 1
ATOM 1527 O O . VAL A 1 191 ? 1.962 -7.627 -8.758 1.00 93.50 191 VAL A O 1
ATOM 1530 N N . VAL A 1 192 ? 3.896 -8.176 -9.797 1.00 97.19 192 VAL A N 1
ATOM 1531 C CA . VAL A 1 192 ? 4.631 -6.930 -9.535 1.00 97.19 192 VAL A CA 1
ATOM 1532 C C . VAL A 1 192 ? 4.924 -6.219 -10.856 1.00 97.19 192 VAL A C 1
ATOM 1534 O O . VAL A 1 192 ? 5.683 -6.703 -11.692 1.00 97.19 192 VAL A O 1
ATOM 1537 N N . LEU A 1 193 ? 4.319 -5.049 -11.048 1.00 96.88 193 LEU A N 1
ATOM 1538 C CA . LEU A 1 193 ? 4.575 -4.156 -12.172 1.00 96.88 193 LEU A CA 1
ATOM 1539 C C . LEU A 1 193 ? 5.695 -3.183 -11.811 1.00 96.88 193 LEU A C 1
ATOM 1541 O O . LEU A 1 193 ? 5.554 -2.370 -10.897 1.00 96.88 193 LEU A O 1
ATOM 1545 N N . ILE A 1 194 ? 6.793 -3.239 -12.558 1.00 96.00 194 ILE A N 1
ATOM 1546 C CA . ILE A 1 194 ? 7.931 -2.335 -12.381 1.00 96.00 194 ILE A CA 1
ATOM 1547 C C . ILE A 1 194 ? 7.716 -1.100 -13.253 1.00 96.00 194 ILE A C 1
ATOM 1549 O O . ILE A 1 194 ? 7.617 -1.204 -14.477 1.00 96.00 194 ILE A O 1
ATOM 1553 N N . VAL A 1 195 ? 7.650 0.077 -12.630 1.00 94.38 195 VAL A N 1
ATOM 1554 C CA . VAL A 1 195 ? 7.418 1.340 -13.340 1.00 94.38 195 VAL A CA 1
ATOM 1555 C C . VAL A 1 195 ? 8.728 2.121 -13.453 1.00 94.38 195 VAL A C 1
ATOM 1557 O O . VAL A 1 195 ? 9.332 2.428 -12.422 1.00 94.38 195 VAL A O 1
ATOM 1560 N N . PRO A 1 196 ? 9.176 2.496 -14.667 1.00 92.38 196 PRO A N 1
ATOM 1561 C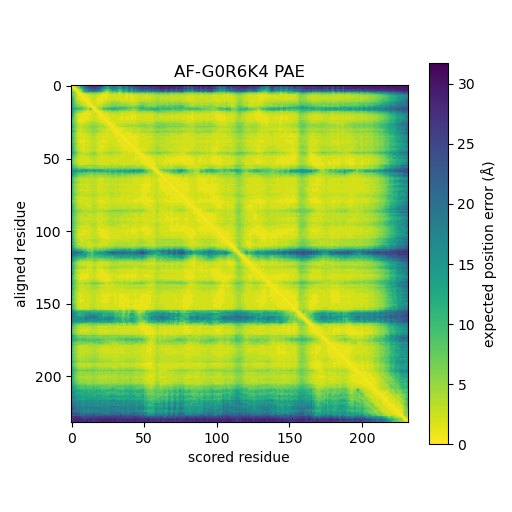 CA . PRO A 1 196 ? 10.383 3.300 -14.829 1.00 92.38 196 PRO A CA 1
ATOM 1562 C C . PRO A 1 196 ? 10.240 4.659 -14.132 1.00 92.38 196 PRO A C 1
ATOM 1564 O O . PRO A 1 196 ? 9.143 5.210 -14.017 1.00 92.38 196 PRO A O 1
ATOM 1567 N N . GLY A 1 197 ? 11.359 5.212 -13.670 1.00 90.00 197 GLY A N 1
ATOM 1568 C CA . GLY A 1 197 ? 11.399 6.547 -13.061 1.00 90.00 197 GLY A CA 1
ATOM 1569 C C . GLY A 1 197 ? 12.335 6.659 -11.865 1.00 90.00 197 GLY A C 1
ATOM 1570 O O . GLY A 1 197 ? 12.984 7.687 -11.721 1.00 90.00 197 GLY A O 1
ATOM 1571 N N . SER A 1 198 ? 12.486 5.596 -11.074 1.00 93.31 198 SER A N 1
ATOM 1572 C CA . SER A 1 198 ? 13.477 5.545 -9.994 1.00 93.31 198 SER A CA 1
ATOM 1573 C C . SER A 1 198 ? 14.757 4.850 -10.446 1.00 93.31 198 SER A C 1
ATOM 1575 O O . SER A 1 198 ? 14.749 4.032 -11.372 1.00 93.31 198 SER A O 1
ATOM 1577 N N . LEU A 1 199 ? 15.867 5.134 -9.757 1.00 92.69 199 LEU A N 1
ATOM 1578 C CA . LEU A 1 199 ? 17.142 4.441 -9.976 1.00 92.69 199 LEU A CA 1
ATOM 1579 C C . LEU A 1 199 ? 16.991 2.921 -9.819 1.00 92.69 199 LEU A C 1
ATOM 1581 O O . LEU A 1 199 ? 17.516 2.163 -10.634 1.00 92.69 199 LEU A O 1
ATOM 1585 N N . ILE A 1 200 ? 16.227 2.490 -8.811 1.00 93.12 200 ILE A N 1
ATOM 1586 C CA . ILE A 1 200 ? 15.943 1.080 -8.527 1.00 93.12 200 ILE A CA 1
ATOM 1587 C C . ILE A 1 200 ? 15.185 0.436 -9.690 1.00 93.12 200 ILE A C 1
ATOM 1589 O O . ILE A 1 200 ? 15.666 -0.548 -10.252 1.00 93.12 200 ILE A O 1
ATOM 1593 N N . CYS A 1 201 ? 14.044 0.999 -10.100 1.00 94.31 201 CYS A N 1
ATOM 1594 C CA . CYS A 1 201 ? 13.245 0.424 -11.182 1.00 94.31 201 CYS A CA 1
ATOM 1595 C C . CYS A 1 201 ? 14.002 0.419 -12.510 1.00 94.31 201 CYS A C 1
ATOM 1597 O O . CYS A 1 201 ? 13.982 -0.578 -13.224 1.00 94.31 201 CYS A O 1
ATOM 1599 N N . ASN A 1 202 ? 14.709 1.503 -12.835 1.00 94.88 202 ASN A N 1
ATOM 1600 C CA . ASN A 1 202 ? 15.475 1.592 -14.078 1.00 94.88 202 ASN A CA 1
ATOM 1601 C C . ASN A 1 202 ? 16.584 0.530 -14.134 1.00 94.88 202 ASN A C 1
ATOM 1603 O O . ASN A 1 202 ? 16.808 -0.067 -15.189 1.00 94.88 202 ASN A O 1
ATOM 1607 N N . ARG A 1 203 ? 17.250 0.260 -13.002 1.00 93.69 203 ARG A N 1
ATOM 1608 C CA . ARG A 1 203 ? 18.236 -0.820 -12.891 1.00 93.69 203 ARG A CA 1
ATOM 1609 C C . ARG A 1 203 ? 17.589 -2.189 -13.105 1.00 93.69 203 ARG A C 1
ATOM 1611 O O . ARG A 1 203 ? 18.061 -2.930 -13.960 1.00 93.69 203 ARG A O 1
ATOM 1618 N N . LEU A 1 204 ? 16.494 -2.486 -12.402 1.00 92.00 204 LEU A N 1
ATOM 1619 C CA . LEU A 1 204 ? 15.788 -3.769 -12.522 1.00 92.00 204 LEU A CA 1
ATOM 1620 C C . LEU A 1 204 ? 15.303 -4.029 -13.954 1.00 92.00 204 LEU A C 1
ATOM 1622 O O . LEU A 1 204 ? 15.459 -5.129 -14.473 1.00 92.00 204 LEU A O 1
ATOM 1626 N N . ILE A 1 205 ? 14.770 -3.005 -14.626 1.00 93.69 205 ILE A N 1
ATOM 1627 C CA . ILE A 1 205 ? 14.341 -3.097 -16.030 1.00 93.69 205 ILE A CA 1
ATOM 1628 C C . ILE A 1 205 ? 15.533 -3.407 -16.943 1.00 93.69 205 ILE A C 1
ATOM 1630 O O . ILE A 1 205 ? 15.430 -4.250 -17.833 1.00 93.69 205 ILE A O 1
ATOM 1634 N N . LYS A 1 206 ? 16.675 -2.741 -16.733 1.00 94.44 206 LYS A N 1
ATOM 1635 C CA . LYS A 1 206 ? 17.890 -2.980 -17.523 1.00 94.44 206 LYS A CA 1
ATOM 1636 C C . LYS A 1 206 ? 18.408 -4.408 -17.341 1.00 94.44 206 LYS A C 1
ATOM 1638 O O . LYS A 1 206 ? 18.746 -5.052 -18.331 1.00 94.44 206 LYS A O 1
ATOM 1643 N N . GLU A 1 207 ? 18.461 -4.888 -16.102 1.00 92.88 207 GLU A N 1
ATOM 1644 C CA . GLU A 1 207 ? 18.885 -6.252 -15.769 1.00 92.88 207 GLU A CA 1
ATOM 1645 C C . GLU A 1 207 ? 17.947 -7.289 -16.395 1.00 92.88 207 GLU A C 1
ATOM 1647 O O . GLU A 1 207 ? 18.412 -8.179 -17.107 1.00 92.88 207 GLU A O 1
ATOM 1652 N N . ALA A 1 208 ? 16.631 -7.113 -16.239 1.00 89.50 208 ALA A N 1
ATOM 1653 C CA . ALA A 1 208 ? 15.627 -7.996 -16.825 1.00 89.50 208 ALA A CA 1
ATOM 1654 C C . ALA A 1 208 ? 15.740 -8.069 -18.355 1.00 89.50 208 ALA A C 1
ATOM 1656 O O . ALA A 1 208 ? 15.736 -9.160 -18.923 1.00 89.50 208 ALA A O 1
ATOM 1657 N N . ASN A 1 209 ? 15.908 -6.928 -19.029 1.00 89.38 209 ASN A N 1
ATOM 1658 C CA . ASN A 1 209 ? 16.090 -6.893 -20.481 1.00 89.38 209 ASN A CA 1
ATOM 1659 C C . ASN A 1 209 ? 17.371 -7.613 -20.924 1.00 89.38 209 ASN A C 1
ATOM 1661 O O . ASN A 1 209 ? 17.351 -8.308 -21.938 1.00 89.38 209 ASN A O 1
ATOM 1665 N N . GLY A 1 210 ? 18.461 -7.493 -20.159 1.00 88.69 210 GLY A N 1
ATOM 1666 C CA . GLY A 1 210 ? 19.696 -8.234 -20.418 1.00 88.69 210 GLY A CA 1
ATOM 1667 C C . GLY A 1 210 ? 19.497 -9.748 -20.313 1.00 88.69 210 GLY A C 1
ATOM 1668 O O . GLY A 1 210 ? 19.917 -10.488 -21.200 1.00 88.69 210 GLY A O 1
ATOM 1669 N N . THR A 1 211 ? 18.790 -10.215 -19.280 1.00 87.81 211 THR A N 1
ATOM 1670 C CA . THR A 1 211 ? 18.462 -11.641 -19.113 1.00 87.81 211 THR A CA 1
ATOM 1671 C C . THR A 1 211 ? 17.538 -12.159 -20.215 1.00 87.81 211 THR A C 1
ATOM 1673 O O . THR A 1 211 ? 17.734 -13.270 -20.706 1.00 87.81 211 THR A O 1
ATOM 1676 N N . ILE A 1 212 ? 16.541 -11.370 -20.628 1.00 84.56 212 ILE A N 1
ATOM 1677 C CA . ILE A 1 212 ? 15.625 -11.738 -21.719 1.00 84.56 212 ILE A CA 1
ATOM 1678 C C . ILE A 1 212 ? 16.399 -11.896 -23.030 1.00 84.56 212 ILE A C 1
ATOM 1680 O O . ILE A 1 212 ? 16.228 -12.903 -23.710 1.00 84.56 212 ILE A O 1
ATOM 1684 N N . GLN A 1 213 ? 17.284 -10.951 -23.355 1.00 84.81 213 GLN A N 1
ATOM 1685 C CA . GLN A 1 213 ? 18.119 -11.027 -24.558 1.00 84.81 213 GLN A CA 1
ATOM 1686 C C . GLN A 1 213 ? 19.018 -12.267 -24.547 1.00 84.81 213 GLN A C 1
ATOM 1688 O O . GLN A 1 213 ? 19.057 -12.989 -25.536 1.00 84.81 213 GLN A O 1
ATOM 1693 N N . GLN A 1 214 ? 19.669 -12.563 -23.418 1.00 84.88 214 GLN A N 1
ATOM 1694 C CA . GLN A 1 214 ? 20.498 -13.765 -23.274 1.00 84.88 214 GLN A CA 1
ATOM 1695 C C . GLN A 1 214 ? 19.701 -15.057 -23.485 1.00 84.88 214 GLN A C 1
ATOM 1697 O O . GLN A 1 214 ? 20.174 -15.958 -24.172 1.00 84.88 214 GLN A O 1
ATOM 1702 N N . ARG A 1 215 ? 18.486 -15.150 -22.930 1.00 84.75 215 ARG A N 1
ATOM 1703 C CA . ARG A 1 215 ? 17.613 -16.319 -23.130 1.00 84.75 215 ARG A CA 1
ATOM 1704 C C . ARG A 1 215 ? 17.144 -16.447 -24.574 1.00 84.75 215 ARG A C 1
ATOM 1706 O O . ARG A 1 215 ? 17.109 -17.557 -25.088 1.00 84.75 215 ARG A O 1
ATOM 1713 N N . GLN A 1 216 ? 16.801 -15.335 -25.222 1.00 82.75 216 GLN A N 1
ATOM 1714 C CA . GLN A 1 216 ? 16.398 -15.334 -26.626 1.00 82.75 216 GLN A CA 1
ATOM 1715 C C . GLN A 1 216 ? 17.529 -15.870 -27.514 1.00 82.75 216 GLN A C 1
ATOM 1717 O O . GLN A 1 216 ? 17.291 -16.776 -28.301 1.00 82.75 216 GLN A O 1
ATOM 1722 N N . SER A 1 217 ? 18.765 -15.398 -27.310 1.00 84.75 217 SER A N 1
ATOM 1723 C CA . SER A 1 217 ? 19.928 -15.895 -28.056 1.00 84.75 217 SER A CA 1
ATOM 1724 C C . SER A 1 217 ? 20.189 -17.385 -27.821 1.00 84.75 217 SER A C 1
ATOM 1726 O O . SER A 1 217 ? 20.460 -18.100 -28.774 1.00 84.75 217 SER A O 1
ATOM 1728 N N . GLN A 1 218 ? 20.038 -17.880 -26.587 1.00 85.00 218 GLN A N 1
ATOM 1729 C CA . GLN A 1 218 ? 20.182 -19.315 -26.294 1.00 85.00 218 GLN A CA 1
ATOM 1730 C C . GLN A 1 218 ? 19.134 -20.175 -27.013 1.00 85.00 218 GLN A C 1
ATOM 1732 O O . GLN A 1 218 ? 19.456 -21.257 -27.492 1.00 85.00 218 GLN A O 1
ATOM 1737 N N . ILE A 1 219 ? 17.887 -19.699 -27.090 1.00 85.25 219 ILE A N 1
ATOM 1738 C CA . ILE A 1 219 ? 16.810 -20.389 -27.812 1.00 85.25 219 ILE A CA 1
ATOM 1739 C C . ILE A 1 219 ? 17.097 -20.399 -29.316 1.00 85.25 219 ILE A C 1
ATOM 1741 O O . ILE A 1 219 ? 16.899 -21.425 -29.967 1.00 85.25 219 ILE A O 1
ATOM 1745 N N . ASP A 1 220 ? 17.565 -19.275 -29.861 1.00 84.62 220 ASP A N 1
ATOM 1746 C CA . ASP A 1 220 ? 17.903 -19.155 -31.278 1.00 84.62 220 ASP A CA 1
ATOM 1747 C C . ASP A 1 220 ? 19.075 -20.088 -31.648 1.00 84.62 220 AS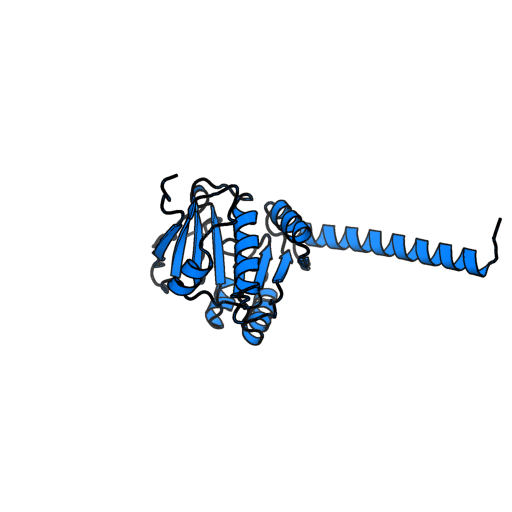P A C 1
ATOM 1749 O O . ASP A 1 220 ? 18.989 -20.797 -32.653 1.00 84.62 220 ASP A O 1
ATOM 1753 N N . ASP A 1 221 ? 20.112 -20.172 -30.807 1.00 82.31 221 ASP A N 1
ATOM 1754 C CA . ASP A 1 221 ? 21.244 -21.096 -30.980 1.00 82.31 221 ASP A CA 1
ATOM 1755 C C . ASP A 1 221 ? 20.792 -22.571 -30.915 1.00 82.31 221 ASP A C 1
ATOM 1757 O O . ASP A 1 221 ? 21.117 -23.361 -31.803 1.00 82.31 221 ASP A O 1
ATOM 1761 N N . GLU A 1 222 ? 19.966 -22.943 -29.926 1.00 82.69 222 GLU A N 1
ATOM 1762 C CA . GLU A 1 222 ? 19.424 -24.309 -29.794 1.00 82.69 222 GLU A CA 1
ATOM 1763 C C . GLU A 1 222 ? 18.549 -24.701 -30.999 1.00 82.69 222 GLU A C 1
ATOM 1765 O O . GLU A 1 222 ? 18.549 -25.851 -31.454 1.00 82.69 222 GLU A O 1
ATOM 1770 N N . TYR A 1 223 ? 17.786 -23.746 -31.534 1.00 82.12 223 TYR A N 1
ATOM 1771 C CA . TYR A 1 223 ? 16.955 -23.950 -32.715 1.00 82.12 223 TYR A CA 1
ATOM 1772 C C . TYR A 1 223 ? 17.797 -24.139 -33.984 1.00 82.12 223 TYR A C 1
ATOM 1774 O O . TYR A 1 223 ? 17.495 -25.025 -34.790 1.00 82.12 223 TYR A O 1
ATOM 1782 N N . ILE A 1 224 ? 18.873 -23.361 -34.147 1.00 81.00 224 ILE A N 1
ATOM 1783 C CA . ILE A 1 224 ? 19.828 -23.523 -35.252 1.00 81.00 224 ILE A CA 1
ATOM 1784 C C . ILE A 1 224 ? 20.495 -24.900 -35.184 1.00 81.00 224 ILE A C 1
ATOM 1786 O O . ILE A 1 224 ? 20.515 -25.602 -36.196 1.00 81.00 224 ILE A O 1
ATOM 1790 N N . ASP A 1 225 ? 20.963 -25.334 -34.013 1.00 80.62 225 ASP A N 1
ATOM 1791 C CA . ASP A 1 225 ? 21.601 -26.647 -33.845 1.00 80.62 225 ASP A CA 1
ATOM 1792 C C . ASP A 1 225 ? 20.650 -27.809 -34.183 1.00 80.62 225 ASP A C 1
ATOM 1794 O O . ASP A 1 225 ? 21.049 -28.772 -34.850 1.00 80.62 225 ASP A O 1
ATOM 1798 N N . LYS A 1 226 ? 19.366 -27.690 -33.814 1.00 81.19 226 LYS A N 1
ATOM 1799 C CA . LYS A 1 226 ? 18.312 -28.655 -34.178 1.00 81.19 226 LYS A CA 1
ATOM 1800 C C . LYS A 1 226 ? 18.032 -28.704 -35.682 1.00 81.19 226 LYS A C 1
ATOM 1802 O O . LYS A 1 226 ? 17.830 -29.794 -36.215 1.00 81.19 226 LYS A O 1
ATOM 1807 N N . ILE A 1 227 ? 18.014 -27.562 -36.376 1.00 80.62 227 ILE A N 1
ATOM 1808 C CA . ILE A 1 227 ? 17.807 -27.508 -37.837 1.00 80.62 227 ILE A CA 1
ATOM 1809 C C . ILE A 1 227 ? 19.021 -28.049 -38.590 1.00 80.62 227 ILE A C 1
ATOM 1811 O O . ILE A 1 227 ? 18.866 -28.760 -39.582 1.00 80.62 227 ILE A O 1
ATOM 1815 N N . MET A 1 228 ? 20.225 -27.717 -38.129 1.00 79.62 228 MET A N 1
ATOM 1816 C CA . MET A 1 228 ? 21.473 -28.055 -38.815 1.00 79.62 228 MET A CA 1
ATOM 1817 C C . MET A 1 228 ? 21.878 -29.526 -38.642 1.00 79.62 228 MET A C 1
ATOM 1819 O O . MET A 1 228 ? 22.909 -29.940 -39.167 1.00 79.62 228 MET A O 1
ATOM 1823 N N . GLY A 1 229 ? 21.067 -30.339 -37.954 1.00 60.88 229 GLY A N 1
ATOM 1824 C CA . GLY A 1 229 ? 21.251 -31.787 -37.882 1.00 60.88 229 GLY A CA 1
ATOM 1825 C C . GLY A 1 229 ? 22.525 -32.216 -37.155 1.00 60.88 229 GLY A C 1
ATOM 1826 O O . GLY A 1 229 ? 22.969 -33.350 -37.333 1.00 60.88 229 GLY A O 1
ATOM 1827 N N . ASN A 1 230 ? 23.102 -31.351 -36.318 1.00 56.72 230 ASN A N 1
ATOM 1828 C CA . ASN A 1 230 ? 24.252 -31.684 -35.482 1.00 56.72 230 ASN A CA 1
ATOM 1829 C C . ASN A 1 230 ? 23.812 -32.514 -34.261 1.00 56.72 230 ASN A C 1
ATOM 1831 O O . ASN A 1 230 ? 24.060 -32.150 -33.117 1.00 56.72 230 ASN A O 1
ATOM 1835 N N . ASN A 1 231 ? 23.181 -33.666 -34.503 1.00 54.78 231 ASN A N 1
ATOM 1836 C CA . ASN A 1 231 ? 23.146 -34.744 -33.520 1.00 54.78 231 ASN A CA 1
ATOM 1837 C C . ASN A 1 231 ? 24.508 -35.445 -33.574 1.00 54.78 231 ASN A C 1
ATOM 1839 O O . ASN A 1 231 ? 24.715 -36.347 -34.389 1.00 54.78 231 ASN A O 1
ATOM 1843 N N . ARG A 1 232 ? 25.449 -34.987 -32.748 1.00 53.88 232 ARG A N 1
ATOM 1844 C CA . ARG A 1 232 ? 26.537 -35.854 -32.283 1.00 53.88 232 ARG A CA 1
ATOM 1845 C C . ARG A 1 232 ? 26.049 -36.701 -31.122 1.00 53.88 232 ARG A C 1
ATOM 1847 O O . ARG A 1 232 ? 25.337 -36.140 -30.262 1.00 53.88 232 ARG A O 1
#

Foldseek 3Di:
DPPDPQKDWDFDDDQVADTAIEIEGAQDPDCPVPPLVVVCVVRVQAAQAEEEEEFQQQDQPCQVVLLVVLVVCLVRVYAYEYQQWDRNNLVNCQVSVHAYEHEHAQVQADEDDNDDPDGDRRYRDPRHRYYYYYYPDHQLSRLVVRVVSNQRRQCGDCVVPVDGHAYEYEYPNNDPSRPSNVVVCVVVVHHYHQDPDDPVSVVVVVVVVVVVVVVVVVVVVVVVCVVVPPPD

Organism: Ichthyophthirius multifiliis (NCBI:txid5932)

Nearest PDB structures (foldseek):
  6pkx-assembly1_A  TM=7.664E-01  e=7.464E-08  Danio rerio
  6d73-assembly1_D  TM=7.227E-01  e=9.406E-07  Danio rerio
  8e4m-assembly1_A  TM=7.190E-01  e=1.640E-06  Mus musculus
  6nr2-assembly1_A  TM=6.309E-01  e=2.771E-04  Ficedula albicollis
  4ljk-assembly1_H  TM=3.114E-01  e=1.637E-02  Helicobacter pylori 26695

Solvent-accessible surface area (backbone atoms only — not comparable to full-atom values): 12752 Å² total; per-residue (Å²): 130,84,83,66,76,62,56,49,81,43,84,39,74,46,80,98,54,73,73,20,39,33,30,42,30,60,60,63,99,70,64,89,86,54,65,59,70,62,49,26,72,75,67,69,51,69,66,48,26,29,28,41,36,49,36,25,64,51,55,62,88,50,54,71,58,36,47,51,49,39,50,55,29,60,78,57,64,26,36,39,36,38,60,34,39,55,30,57,44,33,67,43,28,47,78,68,69,44,52,29,35,15,42,38,23,47,79,71,48,39,80,76,64,88,83,66,96,66,90,59,88,43,26,50,36,82,47,44,46,32,37,40,32,24,41,97,32,51,86,64,64,50,40,62,58,53,54,51,50,46,48,49,27,8,39,34,57,59,94,82,38,82,67,62,39,58,61,42,33,37,38,38,34,60,40,86,79,29,58,60,50,54,52,51,35,51,76,68,75,41,53,74,46,76,38,78,85,21,74,54,26,45,50,53,53,52,53,51,52,52,53,51,52,55,51,51,53,53,52,53,51,54,50,49,46,64,72,69,62,70,79,122

Secondary structure (DSSP, 8-state):
-----SEEEEEEEPTTS-EEEEEEEE--S--TT--HHHHHHHHT--SS--EEEEES---S--HHHHHHHHHHHHHTTPEEEE-SB--S-HHHHHHHT--EEEEEEGGG-BPPPS--SS--TTBBPBTBSEEEEEET--TTTTHHHHHHHHHHHHH--TTT--SPPPEEEEE---SSTTHHHHHHHHHTT-EEEEPBTBHHHHHHHHHHHHHHHHHHHHHHHHHHHHHTT---